Protein AF-D0VY06-F1 (afdb_monomer)

Organism: NCBI:txid3146766

InterPro domains:
  IPR004680 Citrate transporter-like domain [PF03600] (1-260)
  IPR051475 Diverse Ion Transporter [PTHR43568] (1-260)

Foldseek 3Di:
DVLQQWLRSDDVSVVQQQDVVNVVVLPHRVNSNVVSVVVVVVCCVPVVVVVCVVCVPPDPDDPDPPVLVVLVVVLVVLVVVLVPQDDPDPVSVVVSVVSVVVSVVSVVVSVVVVVVVVVVVVVCVVPVVVVVVVVCVVPPPPDPPLVVQLVVLVVVLVVVSVVVSVPVVDPDRNVRSVVVSVVSSVVVDDPVCVVVVVVPDPVVVVVVVVVVVVVVVVCVVVCVVVVLVVVLVVVLVVDDPVCSVVSSVVSVVVSVVVVD

Sequence (260 aa):
IGGASTAIGDPPNVIIVSKQELKKMGVDFAAFTGHMFVGICLVLLVSVPFLRLLYWNKKLYNKEPSEIVELKHEIHVWRLTAQRINPASREETAVKCLLMQKVFTLELLLRKKLKTFHRQISQEDKNWETNIQELQKKHRITDRMLLIKCLTVLGFVILMFFLNSFVPGIHLDLGWIAMLGAIWLLVLANIHDFEMILSRVEWATLLFFAALFILMEALAHLHLIEYIGEQTALLIKVVPEDQRLTVAIILVLWVSALAS

Solvent-accessible surface area (backbone atoms only — not comparable to full-atom values): 14592 Å² total; per-residue (Å²): 110,75,34,69,50,37,43,79,48,38,72,70,43,37,55,56,49,65,36,65,70,42,37,77,73,61,38,30,52,50,50,49,25,57,62,38,43,57,57,49,52,54,47,49,66,49,50,52,55,49,50,47,63,76,40,65,86,54,81,86,65,78,74,78,54,68,71,59,54,52,50,53,51,51,42,49,52,45,46,52,56,34,65,70,58,76,64,86,48,76,66,48,46,50,51,38,50,52,37,50,52,50,33,53,54,48,52,55,48,48,52,52,53,52,52,52,48,53,50,50,51,60,48,49,77,72,38,52,69,58,51,51,51,49,49,48,68,76,65,50,81,88,52,69,68,59,48,49,53,52,49,52,47,50,51,50,44,55,51,48,52,47,45,50,54,73,37,95,83,53,89,68,53,70,68,57,51,51,50,53,41,50,51,51,48,56,71,74,42,60,78,86,50,46,65,64,55,60,69,67,53,59,62,68,61,55,52,49,50,54,50,50,49,54,49,53,52,48,41,53,74,69,42,51,61,55,51,55,49,50,54,52,49,52,63,39,64,74,45,60,79,92,53,26,66,64,51,40,56,52,49,53,53,52,53,49,65,73,75,104

pLDDT: mean 83.98, std 8.4, range [58.34, 94.62]

Mean predicted aligned error: 12.37 Å

Radius of gyration: 30.21 Å; Cα contacts (8 Å, |Δi|>4): 121; chains: 1; bounding box: 96×44×64 Å

Structure (mmCIF, N/CA/C/O backbone):
data_AF-D0VY06-F1
#
_entry.id   AF-D0VY06-F1
#
loop_
_atom_site.group_PDB
_atom_site.id
_atom_site.type_symbol
_atom_site.label_atom_id
_atom_site.label_alt_id
_atom_site.label_comp_id
_atom_site.label_asym_id
_atom_site.label_entity_id
_atom_site.label_seq_id
_atom_site.pdbx_PDB_ins_code
_atom_site.Cartn_x
_atom_site.Cartn_y
_atom_site.Cartn_z
_atom_site.occupancy
_atom_site.B_iso_or_equiv
_atom_site.auth_seq_id
_atom_site.auth_comp_id
_atom_site.auth_asym_id
_atom_site.auth_atom_id
_atom_site.pdbx_PDB_model_num
ATOM 1 N N . ILE A 1 1 ? -1.077 6.644 1.697 1.00 69.38 1 ILE A N 1
ATOM 2 C CA . ILE A 1 1 ? -2.102 7.566 1.144 1.00 69.38 1 ILE A CA 1
ATOM 3 C C . ILE A 1 1 ? -3.109 6.801 0.287 1.00 69.38 1 ILE A C 1
ATOM 5 O O . ILE A 1 1 ? -4.262 6.745 0.679 1.00 69.38 1 ILE A O 1
ATOM 9 N N . GLY A 1 2 ? -2.684 6.145 -0.804 1.00 70.88 2 GLY A N 1
ATOM 10 C CA . GLY A 1 2 ? -3.596 5.362 -1.657 1.00 70.88 2 GLY A CA 1
ATOM 11 C C . GLY A 1 2 ? -4.327 4.218 -0.936 1.00 70.88 2 GLY A C 1
ATOM 12 O O . GLY A 1 2 ? -5.533 4.095 -1.089 1.00 70.88 2 GLY A O 1
ATOM 13 N N . GLY A 1 3 ? -3.631 3.447 -0.085 1.00 75.88 3 GLY A N 1
ATOM 14 C CA . GLY A 1 3 ? -4.257 2.377 0.715 1.00 75.88 3 GLY A CA 1
ATOM 15 C C . GLY A 1 3 ? -5.372 2.884 1.639 1.00 75.88 3 GLY A C 1
ATOM 16 O O . GLY A 1 3 ? -6.487 2.389 1.594 1.00 75.88 3 GLY A O 1
ATOM 17 N N . ALA A 1 4 ? -5.135 4.006 2.321 1.00 78.00 4 ALA A N 1
ATOM 18 C CA . ALA A 1 4 ? -6.125 4.635 3.196 1.00 78.00 4 ALA A CA 1
ATOM 19 C C . ALA A 1 4 ? -7.325 5.270 2.457 1.00 78.00 4 ALA A C 1
ATOM 21 O O . ALA A 1 4 ? -8.208 5.827 3.102 1.00 78.00 4 ALA A O 1
ATOM 22 N N . SER A 1 5 ? -7.341 5.246 1.115 1.00 81.38 5 SER A N 1
ATOM 23 C CA . SER A 1 5 ? -8.352 5.936 0.297 1.00 81.38 5 SER A CA 1
ATOM 24 C C . SER A 1 5 ? -9.670 5.214 0.149 1.00 81.38 5 SER A C 1
ATOM 26 O O . SER A 1 5 ? -10.674 5.845 -0.163 1.00 81.38 5 SER A O 1
ATOM 28 N N . THR A 1 6 ? -9.682 3.911 0.376 1.00 85.00 6 THR A N 1
ATOM 29 C CA . THR A 1 6 ? -10.902 3.110 0.344 1.00 85.00 6 THR A CA 1
ATOM 30 C C . THR A 1 6 ? -10.851 2.127 1.494 1.00 85.00 6 THR A C 1
ATOM 32 O O . THR A 1 6 ? -9.769 1.793 1.974 1.00 85.00 6 THR A O 1
ATOM 35 N N . ALA A 1 7 ? -12.005 1.598 1.891 1.00 81.50 7 ALA A N 1
ATOM 36 C CA . ALA A 1 7 ? -12.065 0.615 2.967 1.00 81.50 7 ALA A CA 1
ATOM 37 C C . ALA A 1 7 ? -11.284 -0.687 2.683 1.00 81.50 7 ALA A C 1
ATOM 39 O O . ALA A 1 7 ? -11.125 -1.496 3.583 1.00 81.50 7 ALA A O 1
ATOM 40 N N . ILE A 1 8 ? -10.836 -0.913 1.441 1.00 81.31 8 ILE A N 1
ATOM 41 C CA . ILE A 1 8 ? -10.193 -2.158 0.981 1.00 81.31 8 ILE A CA 1
ATOM 42 C C . ILE A 1 8 ? -8.696 -1.958 0.696 1.00 81.31 8 ILE A C 1
ATOM 44 O O . ILE A 1 8 ? -7.977 -2.913 0.416 1.00 81.31 8 ILE A O 1
ATOM 48 N N . GLY A 1 9 ? -8.193 -0.724 0.765 1.00 76.44 9 GLY A N 1
ATOM 49 C CA . GLY A 1 9 ? -6.804 -0.446 0.405 1.00 76.44 9 GLY A CA 1
ATOM 50 C C . GLY A 1 9 ? -5.785 -0.793 1.493 1.00 76.44 9 GLY A C 1
ATOM 51 O O . GLY A 1 9 ? -4.593 -0.864 1.187 1.00 76.44 9 GLY A O 1
ATOM 52 N N . ASP A 1 10 ? -6.224 -1.045 2.727 1.00 79.38 10 ASP A N 1
ATOM 53 C CA . ASP A 1 10 ? -5.386 -1.600 3.782 1.00 79.38 10 ASP A CA 1
ATOM 54 C C . ASP A 1 10 ? -6.182 -2.477 4.765 1.00 79.38 10 ASP A C 1
ATOM 56 O O . ASP A 1 10 ? -7.394 -2.308 4.921 1.00 79.38 10 ASP A O 1
ATOM 60 N N . PRO A 1 11 ? -5.505 -3.429 5.427 1.00 76.69 11 PRO A N 1
ATOM 61 C CA . PRO A 1 11 ? -6.145 -4.420 6.282 1.00 76.69 11 PRO A CA 1
ATOM 62 C C . PRO A 1 11 ? -6.924 -3.813 7.455 1.00 76.69 11 PRO A C 1
ATOM 64 O O . PRO A 1 11 ? -8.084 -4.190 7.592 1.00 76.69 11 PRO A O 1
ATOM 67 N N . PRO A 1 12 ? -6.392 -2.849 8.243 1.00 78.00 12 PRO A N 1
ATOM 68 C CA . PRO A 1 12 ? -7.151 -2.192 9.314 1.00 78.00 12 PRO A CA 1
ATOM 69 C C . PRO A 1 12 ? -8.473 -1.568 8.853 1.00 78.00 12 PRO A C 1
ATOM 71 O O . PRO A 1 12 ? -9.490 -1.710 9.532 1.00 78.00 12 PRO A O 1
ATOM 74 N N . ASN A 1 13 ? -8.498 -0.933 7.681 1.00 84.88 13 ASN A N 1
ATOM 75 C CA . ASN A 1 13 ? -9.715 -0.325 7.145 1.00 84.88 13 ASN A CA 1
ATOM 76 C C . ASN A 1 13 ? -10.814 -1.353 6.833 1.00 84.88 13 ASN A C 1
ATOM 78 O O . ASN A 1 13 ? -11.992 -1.103 7.106 1.00 84.88 13 ASN A O 1
ATOM 82 N N . VAL A 1 14 ? -10.433 -2.541 6.352 1.00 79.81 14 VAL A N 1
ATOM 83 C CA . VAL A 1 14 ? -11.377 -3.649 6.130 1.00 79.81 14 VAL A CA 1
ATOM 84 C C . VAL A 1 14 ? -11.983 -4.115 7.456 1.00 79.81 14 VAL A C 1
ATOM 86 O O . VAL A 1 14 ? -13.173 -4.430 7.513 1.00 79.81 14 VAL A O 1
ATOM 89 N N . ILE A 1 15 ? -11.205 -4.112 8.546 1.00 77.62 15 ILE A N 1
ATOM 90 C CA . ILE A 1 15 ? -11.689 -4.480 9.891 1.00 77.62 15 ILE A CA 1
ATOM 91 C C . ILE A 1 15 ? -12.806 -3.541 10.337 1.00 77.62 15 ILE A C 1
ATOM 93 O O . ILE A 1 15 ? -13.833 -3.987 10.841 1.00 77.62 15 ILE A O 1
ATOM 97 N N . ILE A 1 16 ? -12.618 -2.237 10.144 1.00 79.94 16 ILE A N 1
ATOM 98 C CA . ILE A 1 16 ? -13.580 -1.225 10.589 1.00 79.94 16 ILE A CA 1
ATOM 99 C C . ILE A 1 16 ? -14.912 -1.396 9.848 1.00 79.94 16 ILE A C 1
ATOM 101 O O . ILE A 1 16 ? -15.966 -1.410 10.478 1.00 79.94 16 ILE A O 1
ATOM 105 N N . VAL A 1 17 ? -14.870 -1.585 8.527 1.00 78.44 17 VAL A N 1
ATOM 106 C CA .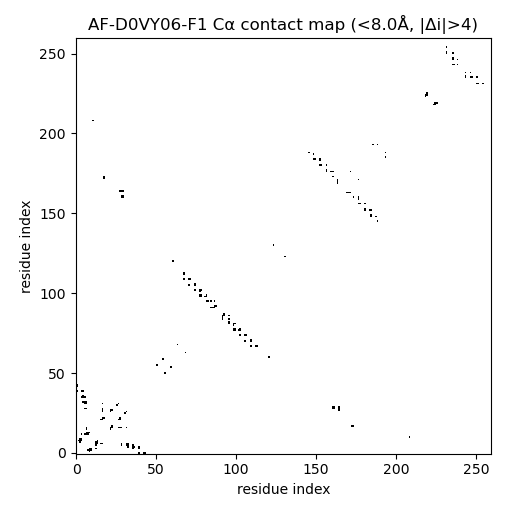 VAL A 1 17 ? -16.082 -1.662 7.691 1.00 78.44 17 VAL A CA 1
ATOM 107 C C . VAL A 1 17 ? -16.771 -3.035 7.745 1.00 78.44 17 VAL A C 1
ATOM 109 O O . VAL A 1 17 ? -17.965 -3.132 7.469 1.00 78.44 17 VAL A O 1
ATOM 112 N N . SER A 1 18 ? -16.065 -4.101 8.136 1.00 74.62 18 SER A N 1
ATOM 113 C CA . SER A 1 18 ? -16.655 -5.444 8.292 1.00 74.62 18 SER A CA 1
ATOM 114 C C . SER A 1 18 ? -17.396 -5.650 9.620 1.00 74.62 18 SER A C 1
ATOM 116 O O . SER A 1 18 ? -18.230 -6.551 9.725 1.00 74.62 18 SER A O 1
ATOM 118 N N . LYS A 1 19 ? -17.159 -4.813 10.641 1.00 77.88 19 LYS A N 1
ATOM 119 C CA . LYS A 1 19 ? -17.866 -4.926 11.926 1.00 77.88 19 LYS A CA 1
ATOM 120 C C . LYS A 1 19 ? -19.346 -4.559 11.785 1.00 77.88 19 LYS A C 1
ATOM 122 O O . LYS A 1 19 ? -19.703 -3.404 11.559 1.00 77.88 19 LYS A O 1
ATOM 127 N N . GLN A 1 20 ? -20.222 -5.539 12.020 1.00 73.00 20 GLN A N 1
ATOM 128 C CA . GLN A 1 20 ? -21.678 -5.375 11.906 1.00 73.00 20 GLN A CA 1
ATOM 129 C C . GLN A 1 20 ? -22.246 -4.274 12.811 1.00 73.00 20 GLN A C 1
ATOM 131 O O . GLN A 1 20 ? -23.222 -3.623 12.444 1.00 73.00 20 GLN A O 1
ATOM 136 N N . GLU A 1 21 ? -21.653 -4.052 13.985 1.00 75.69 21 GLU A N 1
ATOM 137 C CA . GLU A 1 21 ? -22.088 -2.992 14.901 1.00 75.69 21 GLU A CA 1
ATOM 138 C C . GLU A 1 21 ? -21.854 -1.599 14.319 1.00 75.69 21 GLU A C 1
ATOM 140 O O . GLU A 1 21 ? -22.757 -0.767 14.330 1.00 75.69 21 GLU A O 1
ATOM 145 N N . LEU A 1 22 ? -20.678 -1.373 13.728 1.00 76.19 22 LEU A N 1
ATOM 146 C CA . LEU A 1 22 ? -20.338 -0.114 13.066 1.00 76.19 22 LEU A CA 1
ATOM 147 C C . LEU A 1 22 ? -21.179 0.092 11.803 1.00 76.19 22 LEU A C 1
ATOM 149 O O . LEU A 1 22 ? -21.636 1.205 11.544 1.00 76.19 22 LEU A O 1
ATOM 153 N N . LYS A 1 23 ? -21.483 -0.997 11.086 1.00 73.31 23 LYS A N 1
ATOM 154 C CA . LYS A 1 23 ? -22.411 -0.984 9.951 1.00 73.31 23 LYS A CA 1
ATOM 155 C C . LYS A 1 23 ? -23.802 -0.481 10.360 1.00 73.31 23 LYS A C 1
ATOM 157 O O . LYS A 1 23 ? -24.362 0.403 9.723 1.00 73.31 23 LYS A O 1
ATOM 162 N N . LYS A 1 24 ? -24.339 -0.974 11.484 1.00 74.50 24 LYS A N 1
ATOM 163 C CA . LYS A 1 24 ? -25.627 -0.513 12.045 1.00 74.50 24 LYS A CA 1
ATOM 164 C C . LYS A 1 24 ? -25.598 0.951 12.498 1.00 74.50 24 LYS A C 1
ATOM 166 O O . LYS A 1 24 ? -26.635 1.603 12.477 1.00 74.50 24 LYS A O 1
ATOM 171 N N . MET A 1 25 ? -24.431 1.466 12.885 1.00 78.62 25 MET A N 1
ATOM 172 C CA . MET A 1 25 ? -24.222 2.880 13.224 1.00 78.62 25 MET A CA 1
ATOM 173 C C . MET A 1 25 ? -24.046 3.782 11.985 1.00 78.62 25 MET A C 1
ATOM 175 O O . MET A 1 25 ? -23.831 4.983 12.138 1.00 78.62 25 MET A O 1
ATOM 179 N N . GLY A 1 26 ? -24.143 3.233 10.767 1.00 75.44 26 GLY A N 1
ATOM 180 C CA . GLY A 1 26 ? -24.030 3.977 9.509 1.00 75.44 26 GLY A CA 1
ATOM 181 C C . GLY A 1 26 ? -22.603 4.108 8.969 1.00 75.44 26 GLY A C 1
ATOM 182 O O . GLY A 1 26 ? -22.373 4.865 8.025 1.00 75.44 26 GLY A O 1
ATOM 183 N N . VAL A 1 27 ? -21.633 3.379 9.532 1.00 79.56 27 VAL A N 1
ATOM 184 C CA . VAL A 1 27 ? -20.258 3.316 9.011 1.00 79.56 27 VAL A CA 1
ATOM 185 C C . VAL A 1 27 ? -20.172 2.224 7.943 1.00 79.56 27 VAL A C 1
ATOM 187 O O . VAL A 1 27 ? -19.582 1.164 8.136 1.00 79.56 27 VAL A O 1
ATOM 190 N N . ASP A 1 28 ? -20.802 2.486 6.802 1.00 83.50 28 ASP A N 1
ATOM 191 C CA . ASP A 1 28 ? -20.718 1.634 5.615 1.00 83.50 28 ASP A CA 1
ATOM 192 C C . ASP A 1 28 ? -19.520 2.001 4.723 1.00 83.50 28 ASP A C 1
ATOM 194 O O . ASP A 1 28 ? -18.880 3.041 4.889 1.00 83.50 28 ASP A O 1
ATOM 198 N N . PHE A 1 29 ? -19.242 1.172 3.710 1.00 84.25 29 PHE A N 1
ATOM 199 C CA . PHE A 1 29 ? -18.157 1.385 2.742 1.00 84.25 29 PHE A CA 1
ATOM 200 C C . PHE A 1 29 ? -18.141 2.803 2.146 1.00 84.25 29 PHE A C 1
ATOM 202 O O . PHE A 1 29 ? -17.082 3.436 2.075 1.00 84.25 29 PHE A O 1
ATOM 209 N N . ALA A 1 30 ? -19.304 3.316 1.724 1.00 86.25 30 ALA A N 1
ATOM 210 C CA . ALA A 1 30 ? -19.400 4.636 1.105 1.00 86.25 30 ALA A CA 1
ATOM 211 C C . ALA A 1 30 ? -19.199 5.764 2.127 1.00 86.25 30 ALA A C 1
ATOM 213 O O . ALA A 1 30 ? -18.474 6.717 1.842 1.00 86.25 30 ALA A O 1
ATOM 214 N N . ALA A 1 31 ? -19.786 5.635 3.322 1.00 86.25 31 ALA A N 1
ATOM 215 C CA . ALA A 1 31 ? -19.634 6.609 4.399 1.00 86.25 31 ALA A CA 1
ATOM 216 C C . ALA A 1 31 ? -18.170 6.701 4.855 1.00 86.25 31 ALA A C 1
ATOM 218 O O . ALA A 1 31 ? -17.601 7.792 4.900 1.00 86.25 31 ALA A O 1
ATOM 219 N N . PHE A 1 32 ? -17.524 5.554 5.088 1.00 87.12 32 PHE A N 1
ATOM 220 C CA . PHE A 1 32 ? -16.107 5.478 5.436 1.00 87.12 32 PHE A CA 1
ATOM 221 C C . PHE A 1 32 ? -15.228 6.138 4.366 1.00 87.12 32 PHE A C 1
ATOM 223 O O . PHE A 1 32 ? -14.409 7.006 4.671 1.00 87.12 32 PHE A O 1
ATOM 230 N N . THR A 1 33 ? -15.444 5.785 3.095 1.00 88.62 33 THR A N 1
ATOM 231 C CA . THR A 1 33 ? -14.690 6.354 1.968 1.00 88.62 33 THR A CA 1
ATOM 232 C C . THR A 1 33 ? -14.892 7.870 1.870 1.00 88.62 33 THR A C 1
ATOM 234 O O . THR A 1 33 ? -13.925 8.606 1.679 1.00 88.62 33 THR A O 1
ATOM 237 N N . GLY A 1 34 ? -16.121 8.359 2.062 1.00 87.69 34 GLY A N 1
ATOM 238 C CA . GLY A 1 34 ? -16.436 9.788 2.055 1.00 87.69 34 GLY A CA 1
ATOM 239 C C . GLY A 1 34 ? -15.742 10.566 3.176 1.00 87.69 34 GLY A C 1
ATOM 240 O O . GLY A 1 34 ? -15.163 11.623 2.922 1.00 87.69 34 GLY A O 1
ATOM 241 N N . HIS A 1 35 ? -15.733 10.028 4.399 1.00 87.75 35 HIS A N 1
ATOM 242 C CA . HIS A 1 35 ? -15.041 10.652 5.530 1.00 87.75 35 HIS A CA 1
ATOM 243 C C . HIS A 1 35 ? -13.519 10.683 5.338 1.00 87.75 35 HIS A C 1
ATOM 245 O O . HIS A 1 35 ? -12.888 11.717 5.567 1.00 87.75 35 HIS A O 1
ATOM 251 N N . MET A 1 36 ? -12.929 9.586 4.855 1.00 88.00 36 MET A N 1
ATOM 252 C CA . MET A 1 36 ? -11.485 9.505 4.616 1.00 88.00 36 MET A CA 1
ATOM 253 C C . MET A 1 36 ? -11.029 10.402 3.458 1.00 88.00 36 MET A C 1
ATOM 255 O O . MET A 1 36 ? -9.931 10.963 3.512 1.00 88.00 36 MET A O 1
ATOM 259 N N . PHE A 1 37 ? -11.873 10.599 2.437 1.00 89.31 37 PHE A N 1
ATOM 260 C CA . PHE A 1 37 ? -11.553 11.388 1.243 1.00 89.31 37 PHE A CA 1
ATOM 261 C C . PHE A 1 37 ? -11.095 12.816 1.569 1.00 89.31 37 PHE A C 1
ATOM 263 O O . PHE A 1 37 ? -10.110 13.294 1.005 1.00 89.31 37 PHE A O 1
ATOM 270 N N . VAL A 1 38 ? -11.757 13.484 2.519 1.00 87.56 38 VAL A N 1
ATOM 271 C CA . VAL A 1 38 ? -11.391 14.849 2.936 1.00 87.56 38 VAL A CA 1
ATOM 272 C C . VAL A 1 38 ? -9.985 14.876 3.540 1.00 87.56 38 VAL A C 1
ATOM 274 O O . VAL A 1 38 ? -9.159 15.705 3.151 1.00 87.56 38 VAL A O 1
ATOM 277 N N . GLY A 1 39 ? -9.683 13.934 4.438 1.00 88.38 39 GLY A N 1
ATOM 278 C CA . GLY A 1 39 ? -8.361 13.809 5.053 1.00 88.38 39 GLY A CA 1
ATOM 279 C C . GLY A 1 39 ? -7.266 13.533 4.023 1.00 88.38 39 GLY A C 1
ATOM 280 O O . GLY A 1 39 ? -6.196 14.132 4.077 1.00 88.38 39 GLY A O 1
ATOM 281 N N . ILE A 1 40 ? -7.542 12.691 3.029 1.00 89.81 40 ILE A N 1
ATOM 282 C CA . ILE A 1 40 ? -6.583 12.361 1.966 1.00 89.81 40 ILE A CA 1
ATOM 283 C C . ILE A 1 40 ? -6.308 13.550 1.061 1.00 89.81 40 ILE A C 1
ATOM 285 O O . ILE A 1 40 ? -5.149 13.789 0.730 1.00 89.81 40 ILE A O 1
ATOM 289 N N . CYS A 1 41 ? -7.338 14.306 0.683 1.00 90.00 41 CYS A N 1
ATOM 290 C CA . CYS A 1 41 ? -7.169 15.527 -0.096 1.00 90.00 41 CYS A CA 1
ATOM 291 C C . CYS A 1 41 ? -6.265 16.526 0.638 1.00 90.00 41 CYS A C 1
ATOM 293 O O . CYS A 1 41 ? -5.340 17.064 0.031 1.00 90.00 41 CYS A O 1
ATOM 295 N N . LEU A 1 42 ? -6.466 16.709 1.948 1.00 90.75 42 LEU A N 1
ATOM 296 C CA . LEU A 1 42 ? -5.598 17.548 2.779 1.00 90.75 42 LEU A CA 1
ATOM 297 C C . LEU A 1 42 ? -4.164 17.008 2.838 1.00 90.75 42 LEU A C 1
ATOM 299 O O . LEU A 1 42 ? -3.215 17.759 2.613 1.00 90.75 42 LEU A O 1
ATOM 303 N N . VAL A 1 43 ? -3.993 15.706 3.086 1.00 91.12 43 VAL A N 1
ATOM 304 C CA . VAL A 1 43 ? -2.667 15.079 3.148 1.00 91.12 43 VAL A CA 1
ATOM 305 C C . VAL A 1 43 ? -1.947 15.204 1.811 1.00 91.12 43 VAL A C 1
ATOM 307 O O . VAL A 1 43 ? -0.789 15.594 1.811 1.00 91.12 43 VAL A O 1
ATOM 310 N N . LEU A 1 44 ? -2.607 14.947 0.678 1.00 91.12 44 LEU A N 1
ATOM 311 C CA . LEU A 1 44 ? -2.015 15.097 -0.655 1.00 91.12 44 LEU A CA 1
ATOM 312 C C . LEU A 1 44 ? -1.623 16.546 -0.943 1.00 91.12 44 LEU A C 1
ATOM 314 O O . LEU A 1 44 ? -0.521 16.789 -1.442 1.00 91.12 44 LEU A O 1
ATOM 318 N N . LEU A 1 45 ? -2.493 17.499 -0.596 1.00 92.06 45 LEU A N 1
ATOM 319 C CA . LEU A 1 45 ? -2.247 18.927 -0.781 1.00 92.06 45 LEU A CA 1
ATOM 320 C C . LEU A 1 45 ? -1.035 19.403 0.019 1.00 92.06 45 LEU A C 1
ATOM 322 O O . LEU A 1 45 ? -0.323 20.276 -0.454 1.00 92.06 45 LEU A O 1
ATOM 326 N N . VAL A 1 46 ? -0.749 18.817 1.183 1.00 92.50 46 VAL A N 1
ATOM 327 C CA . VAL A 1 46 ? 0.438 19.157 1.985 1.00 92.50 46 VAL A CA 1
ATOM 328 C C . VAL A 1 46 ? 1.662 18.336 1.568 1.00 92.50 46 VAL A C 1
ATOM 330 O O . VAL A 1 46 ? 2.744 18.886 1.355 1.00 92.50 46 VAL A O 1
ATOM 333 N N . SER A 1 47 ? 1.513 17.020 1.417 1.00 91.31 47 SER A N 1
ATOM 334 C CA . SER A 1 47 ? 2.626 16.098 1.191 1.00 91.31 47 SER A CA 1
ATOM 335 C C . SER A 1 47 ? 3.259 16.281 -0.180 1.00 91.31 47 SER A C 1
ATOM 337 O O . SER A 1 47 ? 4.477 16.184 -0.297 1.00 91.31 47 SER A O 1
ATOM 339 N N . VAL A 1 48 ? 2.466 16.548 -1.225 1.00 91.19 48 VAL A N 1
ATOM 340 C CA . VAL A 1 48 ? 2.999 16.689 -2.588 1.00 91.19 48 VAL A CA 1
ATOM 341 C C . VAL A 1 48 ? 3.854 17.956 -2.722 1.00 91.19 48 VAL A C 1
ATOM 343 O O . VAL A 1 48 ? 4.996 17.828 -3.165 1.00 91.19 48 VAL A O 1
ATOM 346 N N . PRO A 1 49 ? 3.409 19.158 -2.301 1.00 92.44 49 PRO A N 1
ATOM 347 C CA . PRO A 1 49 ? 4.262 20.344 -2.266 1.00 92.44 49 PRO A CA 1
ATOM 348 C C . PRO A 1 49 ? 5.448 20.199 -1.321 1.00 92.44 49 PRO A C 1
ATOM 350 O O . PRO A 1 49 ? 6.539 20.628 -1.677 1.00 92.44 49 PRO A O 1
ATOM 353 N N . PHE A 1 50 ? 5.275 19.562 -0.158 1.00 92.44 50 PHE A N 1
ATOM 354 C CA . PHE A 1 50 ? 6.373 19.324 0.778 1.00 92.44 50 PHE A CA 1
ATOM 355 C C . PHE A 1 50 ? 7.467 18.439 0.167 1.00 92.44 50 PHE A C 1
ATOM 357 O O . PHE A 1 50 ? 8.639 18.809 0.183 1.00 92.44 50 PHE A O 1
ATOM 364 N N . LEU A 1 51 ? 7.092 17.309 -0.442 1.00 89.19 51 LEU A N 1
ATOM 365 C CA . LEU A 1 51 ? 8.025 16.452 -1.177 1.00 89.19 51 LEU A CA 1
ATOM 366 C C . LEU A 1 51 ? 8.650 17.211 -2.346 1.00 89.19 51 LEU A C 1
ATOM 368 O O . LEU A 1 51 ? 9.861 17.157 -2.549 1.00 89.19 51 LEU A O 1
ATOM 372 N N . ARG A 1 52 ? 7.845 17.971 -3.089 1.00 87.06 52 ARG A N 1
ATOM 373 C CA . ARG A 1 52 ? 8.334 18.773 -4.206 1.00 87.06 52 ARG A CA 1
ATOM 374 C C . ARG A 1 52 ? 9.328 19.841 -3.756 1.00 87.06 52 ARG A C 1
ATOM 376 O O . ARG A 1 52 ? 10.290 20.058 -4.475 1.00 87.06 52 ARG A O 1
ATOM 383 N N . LEU A 1 53 ? 9.149 20.460 -2.590 1.00 89.94 53 LEU A N 1
ATOM 384 C CA . LEU A 1 53 ? 10.082 21.424 -2.002 1.00 89.94 53 LEU A CA 1
ATOM 385 C C . LEU A 1 53 ? 11.361 20.735 -1.506 1.00 89.94 53 LEU A C 1
ATOM 387 O O . LEU A 1 53 ? 12.462 21.176 -1.829 1.00 89.94 53 LEU A O 1
ATOM 391 N N . LEU A 1 54 ? 11.226 19.626 -0.772 1.00 88.12 54 LEU A N 1
ATOM 392 C CA . LEU A 1 54 ? 12.349 18.869 -0.211 1.00 88.12 54 LEU A CA 1
ATOM 393 C C . LEU A 1 54 ? 13.274 18.300 -1.298 1.00 88.12 54 LEU A C 1
ATOM 395 O O . LEU A 1 54 ? 14.495 18.250 -1.123 1.00 88.12 54 LEU A O 1
ATOM 399 N N . TYR A 1 55 ? 12.693 17.884 -2.424 1.00 83.75 55 TYR A N 1
ATOM 400 C CA . TYR A 1 55 ? 13.414 17.295 -3.549 1.00 83.75 55 TYR A CA 1
ATOM 401 C C . TYR A 1 55 ? 13.559 18.234 -4.753 1.00 83.75 55 TYR A C 1
ATOM 403 O O . TYR A 1 55 ? 14.118 17.812 -5.761 1.00 83.75 55 TYR A O 1
ATOM 411 N N . TRP A 1 56 ? 13.158 19.511 -4.648 1.00 77.75 56 TRP A N 1
ATOM 412 C CA . TRP A 1 56 ? 13.149 20.463 -5.775 1.00 77.75 56 TRP A CA 1
ATOM 413 C C . TRP A 1 56 ? 14.498 20.543 -6.502 1.00 77.75 56 TRP A C 1
ATOM 415 O O . TRP A 1 56 ? 14.550 20.602 -7.726 1.00 77.75 56 TRP A O 1
ATOM 425 N N . ASN A 1 57 ? 15.595 20.498 -5.739 1.00 69.38 57 ASN A N 1
ATOM 426 C CA . ASN A 1 57 ? 16.966 20.560 -6.255 1.00 69.38 57 ASN A CA 1
ATOM 427 C C . ASN A 1 57 ? 17.757 19.261 -6.058 1.00 69.38 57 ASN A C 1
ATOM 429 O O . ASN A 1 57 ? 18.959 19.224 -6.327 1.00 69.38 57 ASN A O 1
ATOM 433 N N . LYS A 1 58 ? 17.120 18.187 -5.577 1.00 68.88 58 LYS A N 1
ATOM 434 C CA . LYS A 1 58 ? 17.788 16.894 -5.437 1.00 68.88 58 LYS A CA 1
ATOM 435 C C . LYS A 1 58 ? 17.479 16.055 -6.656 1.00 68.88 58 LYS A C 1
ATOM 437 O O . LYS A 1 58 ? 16.377 15.544 -6.819 1.00 68.88 58 LYS A O 1
ATOM 442 N N . LYS A 1 59 ? 18.496 15.864 -7.485 1.00 63.06 59 LYS A N 1
ATOM 443 C CA . LYS A 1 59 ? 18.458 14.838 -8.516 1.00 63.06 59 LYS A CA 1
ATOM 444 C C . LYS A 1 59 ? 18.394 13.478 -7.815 1.00 63.06 59 LYS A C 1
ATOM 446 O O . LYS A 1 59 ? 19.363 13.059 -7.181 1.00 63.06 59 LYS A O 1
ATOM 451 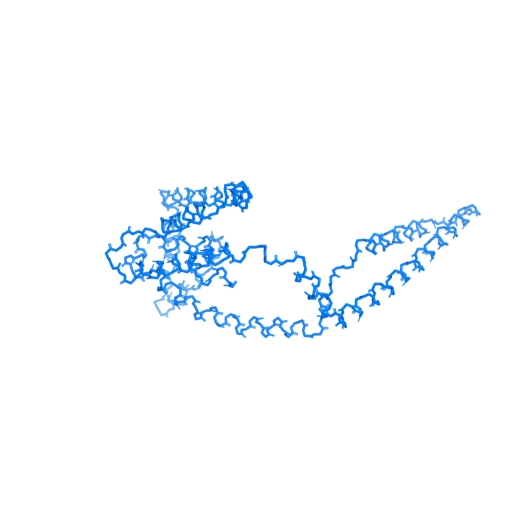N N . LEU A 1 60 ? 17.219 12.848 -7.850 1.00 60.28 60 LEU A N 1
ATOM 452 C CA . LEU A 1 60 ? 16.967 11.501 -7.333 1.00 60.28 60 LEU A CA 1
ATOM 453 C C . LEU A 1 60 ? 17.632 10.488 -8.269 1.00 60.28 60 LEU A C 1
ATOM 455 O O . LEU A 1 60 ? 16.972 9.787 -9.028 1.00 60.28 60 LEU A O 1
ATOM 459 N N . TYR A 1 61 ? 18.960 10.470 -8.264 1.00 62.03 61 TYR A N 1
ATOM 460 C CA . TYR A 1 61 ? 19.712 9.498 -9.034 1.00 62.03 61 TYR A CA 1
ATOM 461 C C . TYR A 1 61 ? 19.681 8.143 -8.348 1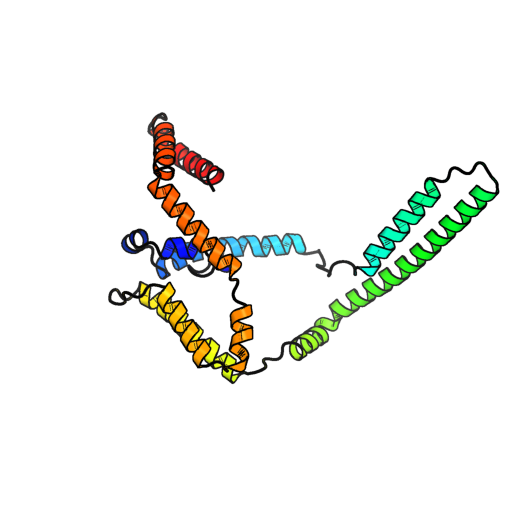.00 62.03 61 TYR A C 1
ATOM 463 O O . TYR A 1 61 ? 19.698 8.039 -7.117 1.00 62.03 61 TYR A O 1
ATOM 471 N N . ASN A 1 62 ? 19.647 7.102 -9.175 1.00 58.34 62 ASN A N 1
ATOM 472 C CA . ASN A 1 62 ? 19.801 5.735 -8.719 1.00 58.34 62 ASN A CA 1
ATOM 473 C C . ASN A 1 62 ? 21.116 5.627 -7.921 1.00 58.34 62 ASN A C 1
ATOM 475 O O . ASN A 1 62 ? 22.103 6.282 -8.272 1.00 58.34 62 ASN A O 1
ATOM 479 N N . LYS A 1 63 ? 21.114 4.860 -6.820 1.00 58.88 63 LYS A N 1
ATOM 480 C CA . LYS A 1 63 ? 22.295 4.674 -5.953 1.00 58.88 63 LYS A CA 1
ATOM 481 C C . LYS A 1 63 ? 23.535 4.393 -6.807 1.00 58.88 63 LYS A C 1
ATOM 483 O O . LYS A 1 63 ? 23.428 3.695 -7.814 1.00 58.88 63 LYS A O 1
ATOM 488 N N . GLU A 1 64 ? 24.691 4.930 -6.396 1.00 68.94 64 GLU A N 1
ATOM 489 C CA . GLU A 1 64 ? 25.970 4.620 -7.048 1.00 68.94 64 GLU A CA 1
ATOM 490 C C . GLU A 1 64 ? 26.052 3.102 -7.301 1.00 68.94 64 GLU A C 1
ATOM 492 O O . GLU A 1 64 ? 25.757 2.335 -6.378 1.00 68.94 64 GLU A O 1
ATOM 497 N N . PRO A 1 65 ? 26.392 2.655 -8.524 1.00 76.62 65 PRO A N 1
ATOM 498 C CA . PRO A 1 65 ? 26.446 1.235 -8.844 1.00 76.62 65 PRO A CA 1
ATOM 499 C C . PRO A 1 65 ? 27.355 0.513 -7.850 1.00 76.62 65 PRO A C 1
ATOM 501 O O . PRO A 1 65 ? 28.358 1.082 -7.406 1.00 76.62 65 PRO A O 1
ATOM 504 N N . SER A 1 66 ? 27.010 -0.733 -7.510 1.00 76.88 66 SER A N 1
ATOM 505 C CA . SER A 1 66 ? 27.722 -1.539 -6.503 1.00 76.88 66 SER A CA 1
ATOM 506 C C . SER A 1 66 ? 29.236 -1.534 -6.722 1.00 76.88 66 SER A C 1
ATOM 508 O O . SER A 1 66 ? 29.990 -1.342 -5.775 1.00 76.88 66 SER A O 1
ATOM 510 N N . GLU A 1 67 ? 29.680 -1.577 -7.980 1.00 83.56 67 GLU A N 1
ATOM 511 C CA . GLU A 1 67 ? 31.092 -1.506 -8.366 1.00 83.56 67 GLU A CA 1
ATOM 512 C C . GLU A 1 67 ? 31.829 -0.241 -7.879 1.00 83.56 67 GLU A C 1
ATOM 514 O O . GLU A 1 67 ? 33.022 -0.291 -7.585 1.00 83.56 67 GLU A O 1
ATOM 519 N N . ILE A 1 68 ? 31.164 0.920 -7.832 1.00 85.62 68 ILE A N 1
ATOM 520 C CA . ILE A 1 68 ? 31.765 2.179 -7.355 1.00 85.62 68 ILE A CA 1
ATOM 521 C C . ILE A 1 68 ? 31.867 2.166 -5.828 1.00 85.62 68 ILE A C 1
ATOM 523 O O . ILE A 1 68 ? 32.861 2.645 -5.276 1.00 85.62 68 ILE A O 1
ATOM 527 N N . VAL A 1 69 ? 30.865 1.600 -5.154 1.00 85.19 69 VAL A N 1
ATOM 528 C CA . VAL A 1 69 ? 30.840 1.454 -3.693 1.00 85.19 69 VAL A CA 1
ATOM 529 C C . VAL A 1 69 ? 31.923 0.475 -3.234 1.00 85.19 69 VAL A C 1
ATOM 531 O O . VAL A 1 69 ? 32.696 0.801 -2.333 1.00 85.19 69 VAL A O 1
ATOM 534 N N . GLU A 1 70 ? 32.041 -0.673 -3.900 1.00 88.56 70 GLU A N 1
ATOM 535 C CA . GLU A 1 70 ? 33.083 -1.676 -3.655 1.00 88.56 70 GLU A CA 1
ATOM 536 C C . GLU A 1 70 ? 34.483 -1.099 -3.878 1.00 88.56 70 GLU A C 1
ATOM 538 O O . GLU A 1 70 ? 35.355 -1.248 -3.026 1.00 88.56 70 GLU A O 1
ATOM 543 N N . LEU A 1 71 ? 34.691 -0.347 -4.963 1.00 90.88 71 LEU A N 1
ATOM 544 C CA . LEU A 1 71 ? 35.985 0.267 -5.258 1.00 90.88 71 LEU A CA 1
ATOM 545 C C . LEU A 1 71 ? 36.381 1.336 -4.225 1.00 90.88 71 LEU A C 1
ATOM 547 O O . LEU A 1 71 ? 37.547 1.426 -3.839 1.00 90.88 71 LEU A O 1
ATOM 551 N N . LYS A 1 72 ? 35.423 2.142 -3.743 1.00 90.69 72 LYS A N 1
ATOM 552 C CA . LYS A 1 72 ? 35.655 3.088 -2.636 1.00 90.69 72 LYS A CA 1
ATOM 553 C C . LYS A 1 72 ? 36.031 2.357 -1.347 1.00 90.69 72 LYS A C 1
ATOM 555 O O . LYS A 1 72 ? 36.936 2.806 -0.643 1.00 90.69 72 LYS A O 1
ATOM 560 N N . HIS A 1 73 ? 35.352 1.248 -1.052 1.00 92.19 73 HIS A N 1
ATOM 561 C CA . HIS A 1 73 ? 35.655 0.414 0.106 1.00 92.19 73 HIS A CA 1
ATOM 562 C C . HIS A 1 73 ? 37.057 -0.202 0.002 1.00 92.19 73 HIS A C 1
ATOM 564 O O . HIS A 1 73 ? 37.847 -0.085 0.936 1.00 92.19 73 HIS A O 1
ATOM 570 N N . GLU A 1 74 ? 37.413 -0.759 -1.157 1.00 93.62 74 GLU A N 1
ATOM 571 C CA . GLU A 1 74 ? 38.738 -1.321 -1.425 1.00 93.62 74 GLU A CA 1
ATOM 572 C C . GLU A 1 74 ? 39.843 -0.266 -1.220 1.00 93.62 74 GLU A C 1
ATOM 574 O O . GLU A 1 74 ? 40.785 -0.493 -0.459 1.00 93.62 74 GLU A O 1
ATOM 579 N N . ILE A 1 75 ? 39.703 0.928 -1.812 1.00 92.88 75 ILE A N 1
ATOM 580 C CA . ILE A 1 75 ? 40.644 2.051 -1.622 1.00 92.88 75 ILE A CA 1
ATOM 581 C C . ILE A 1 75 ? 40.810 2.395 -0.140 1.00 92.88 75 ILE A C 1
ATOM 583 O O . ILE A 1 75 ? 41.927 2.653 0.315 1.00 92.88 75 ILE A O 1
ATOM 587 N N . HIS A 1 76 ? 39.708 2.410 0.614 1.00 93.88 76 HIS A N 1
ATOM 588 C CA . HIS A 1 76 ? 39.729 2.716 2.038 1.00 93.88 76 HIS A CA 1
ATOM 589 C C . HIS A 1 76 ? 40.530 1.673 2.828 1.00 93.88 76 HIS A C 1
ATOM 591 O O . HIS A 1 76 ? 41.403 2.048 3.611 1.00 93.88 76 HIS A O 1
ATOM 597 N N . VAL A 1 77 ? 40.303 0.381 2.570 1.00 94.38 77 VAL A N 1
ATOM 598 C CA . VAL A 1 77 ? 41.036 -0.719 3.217 1.00 94.38 77 VAL A CA 1
ATOM 599 C C . VAL A 1 77 ? 42.531 -0.647 2.902 1.00 94.38 77 VAL A C 1
ATOM 601 O O . VAL A 1 77 ? 43.345 -0.642 3.824 1.00 94.38 77 VAL A O 1
ATOM 604 N N . TRP A 1 78 ? 42.920 -0.503 1.630 1.00 91.50 78 TRP A N 1
ATOM 605 C CA . TRP A 1 78 ? 44.337 -0.391 1.248 1.00 91.50 78 TRP A CA 1
ATOM 606 C C . TRP A 1 78 ? 45.022 0.837 1.858 1.00 91.50 78 TRP A C 1
ATOM 608 O O . TRP A 1 78 ? 46.178 0.756 2.278 1.00 91.50 78 TRP A O 1
ATOM 618 N N . ARG A 1 79 ? 44.309 1.965 1.956 1.00 92.44 79 ARG A N 1
ATOM 619 C CA . ARG A 1 79 ? 44.814 3.186 2.596 1.00 92.44 79 ARG A CA 1
ATOM 620 C C . ARG A 1 79 ? 45.027 2.994 4.096 1.00 92.44 79 ARG A C 1
ATOM 622 O O . ARG A 1 79 ? 46.074 3.396 4.600 1.00 92.44 79 ARG A O 1
ATOM 629 N N . LEU A 1 80 ? 44.088 2.356 4.797 1.00 91.12 80 LEU A N 1
ATOM 630 C CA . LEU A 1 80 ? 44.244 2.025 6.216 1.00 91.12 80 LEU A CA 1
ATOM 631 C C . LEU A 1 80 ? 45.434 1.086 6.443 1.00 91.12 80 LEU A C 1
ATOM 633 O O . LEU A 1 80 ? 46.237 1.324 7.344 1.00 91.12 80 LEU A O 1
ATOM 637 N N . THR A 1 81 ? 45.590 0.061 5.602 1.00 89.38 81 THR A N 1
ATOM 638 C CA . THR A 1 81 ? 46.722 -0.875 5.672 1.00 89.38 81 THR A CA 1
ATOM 639 C C . THR A 1 81 ? 48.056 -0.153 5.479 1.00 89.38 81 THR A C 1
ATOM 641 O O . THR A 1 81 ? 48.974 -0.345 6.271 1.00 89.38 81 THR A O 1
ATOM 644 N N . ALA A 1 82 ? 48.157 0.748 4.497 1.00 88.69 82 ALA A N 1
ATOM 645 C CA . ALA A 1 82 ? 49.367 1.540 4.267 1.00 88.69 82 ALA A CA 1
ATOM 646 C C . ALA A 1 82 ? 49.694 2.501 5.429 1.00 88.69 82 ALA A C 1
ATOM 648 O O . ALA A 1 82 ? 50.865 2.741 5.727 1.00 88.69 82 ALA A O 1
ATOM 649 N N . GLN A 1 83 ? 48.674 3.059 6.089 1.00 87.69 83 GLN A N 1
ATOM 650 C CA . GLN A 1 83 ? 48.840 3.978 7.221 1.00 87.69 83 GLN A CA 1
ATOM 651 C C . GLN A 1 83 ? 49.243 3.268 8.518 1.00 87.69 83 GLN A C 1
ATOM 653 O O . GLN A 1 83 ? 49.977 3.849 9.313 1.00 87.69 83 GLN A O 1
ATOM 658 N N . ARG A 1 84 ? 48.801 2.020 8.720 1.00 88.31 84 ARG A N 1
ATOM 659 C CA . ARG A 1 84 ? 49.144 1.208 9.900 1.00 88.31 84 ARG A CA 1
ATOM 660 C C . ARG A 1 84 ? 50.589 0.705 9.900 1.00 88.31 84 ARG A C 1
ATOM 662 O O . ARG A 1 84 ? 51.108 0.390 10.965 1.00 88.31 84 ARG A O 1
ATOM 669 N N . ILE A 1 85 ? 51.247 0.649 8.741 1.00 84.81 85 ILE A N 1
ATOM 670 C CA . ILE A 1 85 ? 52.671 0.307 8.656 1.00 84.81 85 ILE A CA 1
ATOM 671 C C . ILE A 1 85 ? 53.500 1.515 9.112 1.00 84.81 85 ILE A C 1
ATOM 673 O O . ILE A 1 85 ? 53.552 2.550 8.429 1.00 84.81 85 ILE A O 1
ATOM 677 N N . ASN A 1 86 ? 54.151 1.368 10.269 1.00 80.56 86 ASN A N 1
ATOM 678 C CA . ASN A 1 86 ? 55.137 2.311 10.785 1.00 80.56 86 ASN A CA 1
ATOM 679 C C . ASN A 1 86 ? 56.533 1.863 10.317 1.00 80.56 86 ASN A C 1
ATOM 681 O O . ASN A 1 86 ? 57.042 0.882 10.850 1.00 80.56 86 ASN A O 1
ATOM 685 N N . PRO A 1 87 ? 57.125 2.500 9.292 1.00 75.38 87 PRO A N 1
ATOM 686 C CA . PRO A 1 87 ? 58.336 1.989 8.661 1.00 75.38 87 PRO A CA 1
ATOM 687 C C . PRO A 1 87 ? 59.545 2.161 9.589 1.00 75.38 87 PRO A C 1
ATOM 689 O O . PRO A 1 87 ? 59.987 3.283 9.828 1.00 75.38 87 PRO A O 1
ATOM 692 N N . ALA A 1 88 ? 60.084 1.048 10.085 1.00 74.12 88 ALA A N 1
ATOM 693 C CA . ALA A 1 88 ? 61.344 0.971 10.821 1.00 74.12 88 ALA A CA 1
ATOM 694 C C . ALA A 1 88 ? 62.467 0.354 9.962 1.00 74.12 88 ALA A C 1
ATOM 696 O O . ALA A 1 88 ? 63.641 0.659 10.168 1.00 74.12 88 ALA A O 1
ATOM 697 N N . SER A 1 89 ? 62.109 -0.470 8.966 1.00 85.88 89 SER A N 1
ATOM 698 C CA . SER A 1 89 ? 63.031 -1.120 8.021 1.00 85.88 89 SER A CA 1
ATOM 699 C C . SER A 1 89 ? 62.907 -0.591 6.580 1.00 85.88 89 SER A C 1
ATOM 701 O O . SER A 1 89 ? 61.870 -0.071 6.144 1.00 85.88 89 SER A O 1
ATOM 703 N N . ARG A 1 90 ? 63.977 -0.763 5.789 1.00 81.88 90 ARG A N 1
ATOM 704 C CA . ARG A 1 90 ? 64.020 -0.416 4.356 1.00 81.88 90 ARG A CA 1
ATOM 705 C C . ARG A 1 90 ? 62.999 -1.225 3.546 1.00 81.88 90 ARG A C 1
ATOM 707 O O . ARG A 1 90 ? 62.411 -0.694 2.606 1.00 81.88 90 ARG A O 1
ATOM 714 N N . GLU A 1 91 ? 62.749 -2.472 3.943 1.00 84.31 91 GLU A N 1
ATOM 715 C CA . GLU A 1 91 ? 61.748 -3.346 3.318 1.00 84.31 91 GLU A CA 1
ATOM 716 C C . GLU A 1 91 ? 60.320 -2.865 3.604 1.00 84.31 91 GLU A C 1
ATOM 718 O O . GLU A 1 91 ? 59.510 -2.738 2.689 1.00 84.31 91 GLU A O 1
ATOM 723 N N . GLU A 1 92 ? 60.024 -2.479 4.846 1.00 83.69 92 GLU A N 1
ATOM 724 C CA . GLU A 1 92 ? 58.718 -1.927 5.239 1.00 83.69 92 GLU A CA 1
ATOM 725 C C . GLU A 1 92 ? 58.420 -0.600 4.535 1.00 83.69 92 GLU A C 1
ATOM 727 O O . GLU A 1 92 ? 57.287 -0.337 4.125 1.00 83.69 92 GLU A O 1
ATOM 732 N N . THR A 1 93 ? 59.453 0.222 4.333 1.00 84.69 93 THR A N 1
ATOM 733 C CA . THR A 1 93 ? 59.354 1.449 3.533 1.00 84.69 93 THR A CA 1
ATOM 734 C C . THR A 1 93 ? 58.984 1.133 2.079 1.00 84.69 93 THR A C 1
ATOM 736 O O . THR A 1 93 ? 58.115 1.796 1.508 1.00 84.69 93 THR A O 1
ATOM 739 N N . ALA A 1 94 ? 59.586 0.095 1.486 1.00 87.81 94 ALA A N 1
ATOM 740 C CA . ALA A 1 94 ? 59.261 -0.345 0.130 1.00 87.81 94 ALA A CA 1
ATOM 741 C C . ALA A 1 94 ? 57.822 -0.884 0.032 1.00 87.81 94 ALA A C 1
ATOM 743 O O . ALA A 1 94 ? 57.087 -0.505 -0.881 1.00 87.81 94 ALA A O 1
ATOM 744 N N . VAL A 1 95 ? 57.379 -1.687 1.004 1.00 87.31 95 VAL A N 1
ATOM 745 C CA . VAL A 1 95 ? 56.003 -2.210 1.071 1.00 87.31 95 VAL A CA 1
ATOM 746 C C . VAL A 1 95 ? 54.987 -1.075 1.195 1.00 87.31 95 VAL A C 1
ATOM 748 O O . VAL A 1 95 ? 54.013 -1.029 0.442 1.00 87.31 95 VAL A O 1
ATOM 751 N N . LYS A 1 96 ? 55.226 -0.106 2.085 1.00 88.88 96 LYS A N 1
ATOM 752 C CA . LYS A 1 96 ? 54.365 1.075 2.229 1.00 88.88 96 LYS A CA 1
ATOM 753 C C . LYS A 1 96 ? 54.280 1.880 0.929 1.00 88.88 96 LYS A C 1
ATOM 755 O O . LYS A 1 96 ? 53.192 2.325 0.560 1.00 88.88 96 LYS A O 1
ATOM 760 N N . CYS A 1 97 ? 55.396 2.023 0.213 1.00 88.44 97 CYS A N 1
ATOM 761 C CA . CYS A 1 97 ? 55.439 2.687 -1.089 1.00 88.44 97 CYS A CA 1
ATOM 762 C C . CYS A 1 97 ? 54.577 1.952 -2.136 1.00 88.44 97 CYS A C 1
ATOM 764 O O . CYS A 1 97 ? 53.749 2.579 -2.798 1.00 88.44 97 CYS A O 1
ATOM 766 N N . LEU A 1 98 ? 54.679 0.618 -2.218 1.00 91.75 98 LEU A N 1
ATOM 767 C CA . LEU A 1 98 ? 53.872 -0.212 -3.126 1.00 91.75 98 LEU A CA 1
ATOM 768 C C . LEU A 1 98 ? 52.368 -0.146 -2.815 1.00 91.75 98 LEU A C 1
ATOM 770 O O . LEU A 1 98 ? 51.547 -0.029 -3.727 1.00 91.75 98 LEU A O 1
ATOM 774 N N . LEU A 1 99 ? 51.988 -0.169 -1.534 1.00 90.69 99 LEU A N 1
ATOM 775 C CA . LEU A 1 99 ? 50.587 -0.035 -1.120 1.00 90.69 99 LEU A CA 1
ATOM 776 C C . LEU A 1 99 ? 50.021 1.339 -1.497 1.00 90.69 99 LEU A C 1
ATOM 778 O O . LEU A 1 99 ? 48.917 1.428 -2.034 1.00 90.69 99 LEU A O 1
ATOM 782 N N . MET A 1 100 ? 50.789 2.411 -1.290 1.00 89.69 100 MET A N 1
ATOM 783 C CA . MET A 1 100 ? 50.391 3.760 -1.705 1.00 89.69 100 MET A CA 1
ATOM 784 C C . MET A 1 100 ? 50.289 3.891 -3.232 1.00 89.69 100 MET A C 1
ATOM 786 O O . MET A 1 100 ? 49.362 4.533 -3.728 1.00 89.69 100 MET A O 1
ATOM 790 N N . GLN A 1 101 ? 51.168 3.228 -3.992 1.00 93.19 101 GLN A N 1
ATOM 791 C CA . GLN A 1 101 ? 51.074 3.153 -5.453 1.00 93.19 101 GLN A CA 1
ATOM 792 C C . GLN A 1 101 ? 49.796 2.424 -5.906 1.00 93.19 101 GLN A C 1
ATOM 794 O O . GLN A 1 101 ? 49.128 2.850 -6.858 1.00 93.19 101 GLN A O 1
ATOM 799 N N . LYS A 1 102 ? 49.405 1.353 -5.204 1.00 92.94 102 LYS A N 1
ATOM 800 C CA . LYS A 1 102 ? 48.149 0.637 -5.460 1.00 92.94 102 LYS A CA 1
ATOM 801 C C . LYS A 1 102 ? 46.928 1.506 -5.152 1.00 92.94 102 LYS A C 1
ATOM 803 O O . LYS A 1 102 ? 46.037 1.591 -5.996 1.00 92.94 102 LYS A O 1
ATOM 808 N N . VAL A 1 103 ? 46.920 2.208 -4.014 1.00 93.19 103 VAL A N 1
ATOM 809 C CA . VAL A 1 103 ? 45.873 3.184 -3.652 1.00 93.19 103 VAL A CA 1
ATOM 810 C C . VAL A 1 103 ? 45.726 4.240 -4.745 1.00 93.19 103 VAL A C 1
ATOM 812 O O . VAL A 1 103 ? 44.620 4.459 -5.230 1.00 93.19 103 VAL A O 1
ATOM 815 N N . PHE A 1 104 ? 46.831 4.833 -5.203 1.00 94.44 104 PHE A N 1
ATOM 816 C CA . PHE A 1 104 ? 46.810 5.835 -6.272 1.00 94.44 104 PHE A CA 1
ATOM 817 C C . PHE A 1 104 ? 46.211 5.289 -7.579 1.00 94.44 104 PHE A C 1
ATOM 819 O O . PHE A 1 104 ? 45.399 5.949 -8.230 1.00 94.44 104 PHE A O 1
ATOM 826 N N . THR A 1 105 ? 46.561 4.054 -7.945 1.00 93.94 105 THR A N 1
ATOM 827 C CA . THR A 1 105 ? 46.027 3.388 -9.144 1.00 93.94 105 THR A CA 1
ATOM 828 C C . THR A 1 105 ? 44.515 3.171 -9.041 1.00 93.94 105 THR A C 1
ATOM 830 O O . THR A 1 105 ? 43.780 3.458 -9.990 1.00 93.94 105 THR A O 1
ATOM 833 N N . LEU A 1 106 ? 44.039 2.701 -7.885 1.00 92.25 106 LEU A N 1
ATOM 834 C CA . LEU A 1 106 ? 42.615 2.487 -7.627 1.00 92.25 106 LEU A CA 1
ATOM 835 C C . LEU A 1 106 ? 41.839 3.812 -7.590 1.00 92.25 106 LEU A C 1
ATOM 837 O O . LEU A 1 106 ? 40.757 3.898 -8.164 1.00 92.25 106 LEU A O 1
ATOM 841 N N . GLU A 1 107 ? 42.400 4.874 -7.007 1.00 93.00 107 GLU A N 1
ATOM 842 C CA . GLU A 1 107 ? 41.793 6.211 -7.027 1.00 93.00 107 GLU A CA 1
ATOM 843 C C . GLU A 1 107 ? 41.656 6.765 -8.447 1.00 93.00 107 GLU A C 1
ATOM 845 O O . GLU A 1 107 ? 40.641 7.381 -8.790 1.00 93.00 107 GLU A O 1
ATOM 850 N N . LEU A 1 108 ? 42.650 6.525 -9.303 1.00 93.88 108 LEU A N 1
ATOM 851 C CA . LEU A 1 108 ? 42.600 6.931 -10.704 1.00 93.88 108 LEU A CA 1
ATOM 852 C C . LEU A 1 108 ? 41.526 6.148 -11.476 1.00 93.88 108 LEU A C 1
ATOM 854 O O . LEU A 1 108 ? 40.816 6.724 -12.306 1.00 93.88 108 LEU A O 1
ATOM 858 N N . LEU A 1 109 ? 41.357 4.860 -11.164 1.00 93.00 109 LEU A N 1
ATOM 859 C CA . LEU A 1 109 ? 40.285 4.020 -11.703 1.00 93.00 109 LEU A CA 1
ATOM 860 C C . LEU A 1 109 ? 38.906 4.500 -11.228 1.00 93.00 109 LEU A C 1
ATOM 862 O O . LEU A 1 109 ? 37.999 4.652 -12.049 1.00 93.00 109 LEU A O 1
ATOM 866 N N . LEU A 1 110 ? 38.766 4.833 -9.942 1.00 92.31 110 LEU A N 1
ATOM 867 C CA . LEU A 1 110 ? 37.536 5.375 -9.364 1.00 92.31 110 LEU A CA 1
ATOM 868 C C . LEU A 1 110 ? 37.141 6.691 -10.034 1.00 92.31 110 LEU A C 1
ATOM 870 O O . LEU A 1 110 ? 35.991 6.849 -10.436 1.00 92.31 110 LEU A O 1
ATOM 874 N N . ARG A 1 111 ? 38.089 7.617 -10.226 1.00 90.12 111 ARG A N 1
ATOM 875 C CA . ARG A 1 111 ? 37.836 8.887 -10.929 1.00 90.12 111 ARG A CA 1
ATOM 876 C C . ARG A 1 111 ? 37.354 8.661 -12.360 1.00 90.12 111 ARG A C 1
ATOM 878 O O . ARG A 1 111 ? 36.424 9.338 -12.798 1.00 90.12 111 ARG A O 1
ATOM 885 N N . LYS A 1 112 ? 37.953 7.707 -13.083 1.00 90.31 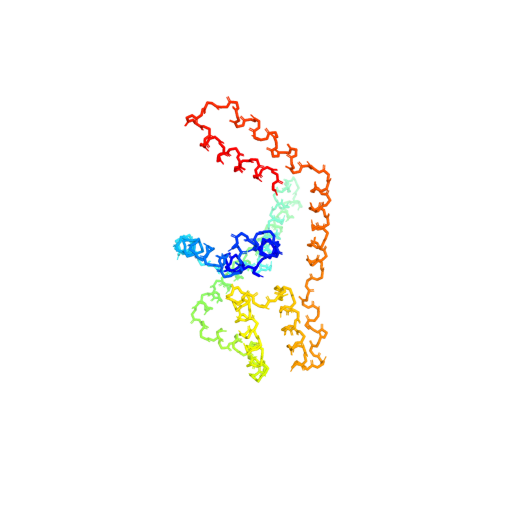112 LYS A N 1
ATOM 886 C CA . LYS A 1 112 ? 37.505 7.333 -14.433 1.00 90.31 112 LYS A CA 1
ATOM 887 C C . LYS A 1 112 ? 36.078 6.783 -14.404 1.00 90.31 112 LYS A C 1
ATOM 889 O O . LYS A 1 112 ? 35.235 7.320 -15.116 1.00 90.31 112 LYS A O 1
ATOM 894 N N . LYS A 1 113 ? 35.786 5.792 -13.551 1.00 88.38 113 LYS A N 1
ATOM 895 C CA . LYS A 1 113 ? 34.439 5.206 -13.423 1.00 88.38 113 LYS A CA 1
ATOM 896 C C . LYS A 1 113 ? 33.390 6.246 -13.024 1.00 88.38 113 LYS A C 1
ATOM 898 O O . LYS A 1 113 ? 32.334 6.304 -13.644 1.00 88.38 113 LYS A O 1
ATOM 903 N N . LEU A 1 114 ? 33.701 7.123 -12.069 1.00 85.81 114 LEU A N 1
ATOM 904 C CA . LEU A 1 114 ? 32.792 8.175 -11.608 1.00 85.81 114 LEU A CA 1
ATOM 905 C C . LEU A 1 114 ? 32.478 9.200 -12.706 1.00 85.81 114 LEU A C 1
ATOM 907 O O . LEU A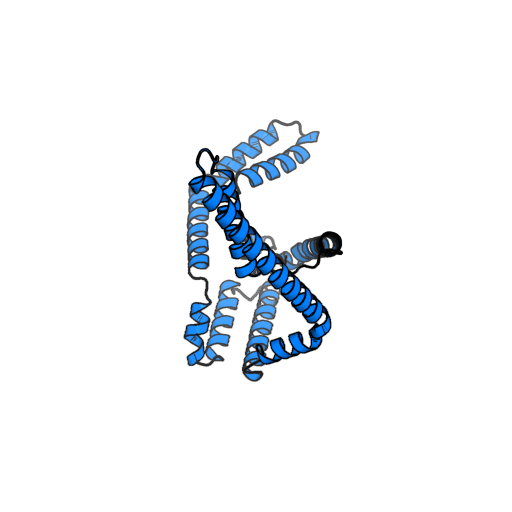 1 114 ? 31.337 9.650 -12.815 1.00 85.81 114 LEU A O 1
ATOM 911 N N . LYS A 1 115 ? 33.469 9.552 -13.539 1.00 85.38 115 LYS A N 1
ATOM 912 C CA . LYS A 1 115 ? 33.282 10.456 -14.682 1.00 85.38 115 LYS A CA 1
ATOM 913 C C . LYS A 1 115 ? 32.415 9.815 -15.766 1.00 85.38 115 LYS A C 1
ATOM 915 O O . LYS A 1 115 ? 31.548 10.488 -16.320 1.00 85.38 115 LYS A O 1
ATOM 920 N N . THR A 1 116 ? 32.617 8.528 -16.049 1.00 84.50 116 THR A N 1
ATOM 921 C CA . THR A 1 116 ? 31.768 7.773 -16.982 1.00 84.50 116 THR A CA 1
ATOM 922 C C . THR A 1 116 ? 30.337 7.674 -16.460 1.00 84.50 116 THR A C 1
ATOM 924 O O . THR A 1 116 ? 29.412 7.962 -17.210 1.00 84.50 116 THR A O 1
ATOM 927 N N . PHE A 1 117 ? 30.161 7.386 -15.168 1.00 82.00 117 PHE A N 1
ATOM 928 C CA . PHE A 1 117 ? 28.858 7.317 -14.505 1.00 82.00 117 PHE A CA 1
ATOM 929 C C . PHE A 1 117 ? 28.108 8.656 -14.549 1.00 82.00 117 PHE A C 1
ATOM 931 O O . PHE A 1 117 ? 26.973 8.710 -15.006 1.00 82.00 117 PHE A O 1
ATOM 938 N N . HIS A 1 118 ? 28.758 9.770 -14.191 1.00 77.75 118 HIS A N 1
ATOM 939 C CA . HIS A 1 118 ? 28.147 11.105 -14.297 1.00 77.75 118 HIS A CA 1
ATOM 940 C C . HIS A 1 118 ? 27.786 11.477 -15.739 1.00 77.75 118 HIS A C 1
ATOM 942 O O . HIS A 1 118 ? 26.785 12.152 -15.978 1.00 77.75 118 HIS A O 1
ATOM 948 N N . ARG A 1 119 ? 28.593 11.045 -16.714 1.00 76.69 119 ARG A N 1
ATOM 949 C CA . ARG A 1 119 ? 28.307 11.266 -18.1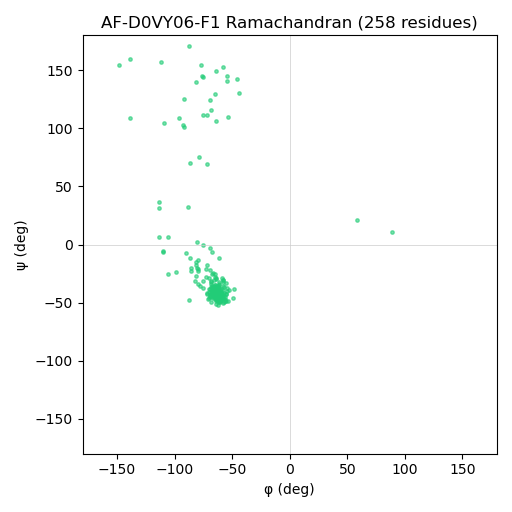33 1.00 76.69 119 ARG A CA 1
ATOM 950 C C . ARG A 1 119 ? 27.123 10.426 -18.612 1.00 76.69 119 ARG A C 1
ATOM 952 O O . ARG A 1 119 ? 26.298 10.963 -19.341 1.00 76.69 119 ARG A O 1
ATOM 959 N N . GLN A 1 120 ? 27.025 9.168 -18.186 1.00 72.31 120 GLN A N 1
ATOM 960 C CA . GLN A 1 120 ? 25.871 8.305 -18.454 1.00 72.31 120 GLN A CA 1
ATOM 961 C C . GLN A 1 120 ? 24.596 8.907 -17.862 1.00 72.31 120 GLN A C 1
ATOM 963 O O . GLN A 1 120 ? 23.642 9.117 -18.598 1.00 72.31 120 GLN A O 1
ATOM 968 N N . ILE A 1 121 ? 24.629 9.318 -16.592 1.00 68.69 121 ILE A N 1
ATOM 969 C CA . ILE A 1 121 ? 23.512 9.998 -15.923 1.00 68.69 121 ILE A CA 1
ATOM 970 C C . ILE A 1 121 ? 23.083 11.265 -16.675 1.00 68.69 121 ILE A C 1
ATOM 972 O O . ILE A 1 121 ? 21.904 11.489 -16.930 1.00 68.69 121 ILE A O 1
ATOM 976 N N . SER A 1 122 ? 24.041 12.111 -17.066 1.00 66.62 122 SER A N 1
ATOM 977 C CA . SER A 1 122 ? 23.724 13.345 -17.788 1.00 66.62 122 SER A CA 1
ATOM 978 C C . SER A 1 122 ? 23.169 13.092 -19.194 1.00 66.62 122 SER A C 1
ATOM 980 O O . SER A 1 122 ? 22.486 13.969 -19.729 1.00 66.62 122 SER A O 1
ATOM 982 N N . GLN A 1 123 ? 23.495 11.954 -19.815 1.00 62.75 123 GLN A N 1
ATOM 983 C CA . GLN A 1 123 ? 22.880 11.515 -21.067 1.00 62.75 123 GLN A CA 1
ATOM 984 C C . GLN A 1 123 ? 21.488 10.924 -20.836 1.00 62.75 123 GLN A C 1
ATOM 986 O O . GLN A 1 123 ? 20.607 11.164 -21.652 1.00 62.75 123 GLN A O 1
ATOM 991 N N . GLU A 1 124 ? 21.273 10.218 -19.729 1.00 61.00 124 GLU A N 1
ATOM 992 C CA . GLU A 1 124 ? 19.985 9.635 -19.353 1.00 61.00 124 GLU A CA 1
ATOM 993 C C . GLU A 1 124 ? 18.919 10.717 -19.110 1.00 61.00 124 GLU A C 1
ATOM 995 O O . GLU A 1 124 ? 17.841 10.643 -19.696 1.00 61.00 124 GLU A O 1
ATOM 1000 N N . ASP A 1 125 ? 19.267 11.796 -18.391 1.00 61.97 125 ASP A N 1
ATOM 1001 C CA . ASP A 1 125 ? 18.408 12.984 -18.207 1.00 61.97 125 ASP A CA 1
ATOM 1002 C C . ASP A 1 125 ? 18.016 13.644 -19.550 1.00 61.97 125 ASP A C 1
ATOM 1004 O O . ASP A 1 125 ? 16.944 14.234 -19.679 1.00 61.97 125 ASP A O 1
ATOM 1008 N N . LYS A 1 126 ? 18.882 13.556 -20.571 1.00 62.09 126 LYS A N 1
ATOM 1009 C CA . LYS A 1 126 ? 18.624 14.108 -21.914 1.00 62.09 126 LYS A CA 1
ATOM 1010 C C . LYS A 1 126 ? 17.850 13.157 -22.824 1.00 62.09 126 LYS A C 1
ATOM 1012 O O . LYS A 1 126 ? 17.280 13.621 -23.804 1.00 62.09 126 LYS A O 1
ATOM 1017 N N . ASN A 1 127 ? 17.839 11.858 -22.526 1.00 66.94 127 ASN A N 1
ATOM 1018 C CA . ASN A 1 127 ? 17.334 10.813 -23.415 1.00 66.94 127 ASN A CA 1
ATOM 1019 C C . ASN A 1 127 ? 16.078 10.116 -22.866 1.00 66.94 127 ASN A C 1
ATOM 1021 O O . ASN A 1 127 ? 15.855 8.928 -23.110 1.00 66.94 127 ASN A O 1
ATOM 1025 N N . TRP A 1 128 ? 15.257 10.858 -22.115 1.00 67.44 128 TRP A N 1
ATOM 1026 C CA . TRP A 1 128 ? 14.020 10.361 -21.509 1.00 67.44 128 TRP A CA 1
ATOM 1027 C C . TRP A 1 128 ? 13.069 9.740 -22.543 1.00 67.44 128 TRP A C 1
ATOM 1029 O O . TRP A 1 128 ? 12.416 8.750 -22.237 1.00 67.44 128 TRP A O 1
ATOM 1039 N N . GLU A 1 129 ? 13.044 10.247 -23.779 1.00 74.00 129 GLU A N 1
ATOM 1040 C CA . GLU A 1 129 ? 12.227 9.703 -24.872 1.00 74.00 129 GLU A CA 1
ATOM 1041 C C . GLU A 1 129 ? 12.613 8.260 -25.215 1.00 74.00 129 GLU A C 1
ATOM 1043 O O . GLU A 1 129 ? 11.751 7.386 -25.300 1.00 74.00 129 GLU A O 1
ATOM 1048 N N . THR A 1 130 ? 13.913 7.982 -25.334 1.00 73.31 130 THR A N 1
ATOM 1049 C CA . THR A 1 130 ? 14.416 6.632 -25.622 1.00 73.31 130 THR A CA 1
ATOM 1050 C C . THR A 1 130 ? 14.183 5.695 -24.437 1.00 73.31 130 THR A C 1
ATOM 1052 O O . THR A 1 130 ? 13.812 4.541 -24.626 1.00 73.31 130 THR A O 1
ATOM 1055 N N . ASN A 1 131 ? 14.314 6.198 -23.207 1.00 71.25 131 ASN A N 1
ATOM 1056 C CA . ASN A 1 131 ? 14.037 5.432 -21.988 1.00 71.25 131 ASN A CA 1
ATOM 1057 C C . ASN A 1 131 ? 12.541 5.073 -21.876 1.00 71.25 131 ASN A C 1
ATOM 1059 O O . ASN A 1 131 ? 12.187 3.937 -21.565 1.00 71.25 131 ASN A O 1
ATOM 1063 N N . ILE A 1 132 ? 11.642 6.008 -22.210 1.00 75.69 132 ILE A N 1
ATOM 1064 C CA . ILE A 1 132 ? 10.200 5.743 -22.311 1.00 75.69 132 ILE A CA 1
ATOM 1065 C C . ILE A 1 132 ? 9.916 4.710 -23.407 1.00 75.69 132 ILE A C 1
ATOM 1067 O O . ILE A 1 132 ? 9.121 3.799 -23.179 1.00 75.69 132 ILE A O 1
ATOM 1071 N N . GLN A 1 133 ? 10.584 4.791 -24.560 1.00 78.12 133 GLN A N 1
ATOM 1072 C CA . GLN A 1 133 ? 10.448 3.794 -25.626 1.00 78.12 133 GLN A CA 1
ATOM 1073 C C . GLN A 1 133 ? 10.942 2.405 -25.196 1.00 78.12 133 GLN A C 1
ATOM 1075 O O . GLN A 1 133 ? 10.281 1.405 -25.484 1.00 78.12 133 GLN A O 1
ATOM 1080 N N . GLU A 1 134 ? 12.059 2.312 -24.473 1.00 76.19 134 GLU A N 1
ATOM 1081 C CA . GLU A 1 134 ? 12.559 1.053 -23.913 1.00 76.19 134 GLU A CA 1
ATOM 1082 C C . GLU A 1 134 ? 11.614 0.479 -22.853 1.00 76.19 134 GLU A C 1
ATOM 1084 O O . GLU A 1 134 ? 11.306 -0.715 -22.888 1.00 76.19 134 GLU A O 1
ATOM 1089 N N . LEU A 1 135 ? 11.077 1.318 -21.960 1.00 74.44 135 LEU A N 1
ATOM 1090 C CA . LEU A 1 135 ? 10.067 0.915 -20.981 1.00 74.44 135 LEU A CA 1
ATOM 1091 C C . LEU A 1 135 ? 8.780 0.447 -21.662 1.00 74.44 135 LEU A C 1
ATOM 1093 O O . LEU A 1 135 ? 8.245 -0.592 -21.286 1.00 74.44 135 LEU A O 1
ATOM 1097 N N . GLN A 1 136 ? 8.308 1.145 -22.698 1.00 73.62 136 GLN A N 1
ATOM 1098 C CA . GLN A 1 136 ? 7.158 0.712 -23.496 1.00 73.62 136 GLN A CA 1
ATOM 1099 C C . GLN A 1 136 ? 7.425 -0.608 -24.221 1.00 73.62 136 GLN A C 1
ATOM 1101 O O . GLN A 1 136 ? 6.516 -1.427 -24.354 1.00 73.62 136 GLN A O 1
ATOM 1106 N N . LYS A 1 137 ? 8.660 -0.842 -24.678 1.00 74.88 137 LYS A N 1
ATOM 1107 C CA . LYS A 1 137 ? 9.062 -2.100 -25.317 1.00 74.88 137 LYS A CA 1
ATOM 1108 C C . LYS A 1 137 ? 9.115 -3.252 -24.310 1.00 74.88 137 LYS A C 1
ATOM 1110 O O . LYS A 1 137 ? 8.708 -4.361 -24.646 1.00 74.88 137 LYS A O 1
ATOM 1115 N N . LYS A 1 138 ? 9.574 -2.985 -23.084 1.00 73.25 138 LYS A N 1
ATOM 1116 C CA . LYS A 1 138 ? 9.713 -3.963 -21.993 1.00 73.25 138 LYS A CA 1
ATOM 1117 C C . LYS A 1 138 ? 8.392 -4.264 -21.272 1.00 73.25 138 LYS A C 1
ATOM 1119 O O . LYS A 1 138 ? 8.170 -5.401 -20.874 1.00 73.25 138 LYS A O 1
ATOM 1124 N N . HIS A 1 139 ? 7.509 -3.274 -21.146 1.00 68.44 139 HIS A N 1
ATOM 1125 C CA . HIS A 1 139 ? 6.204 -3.355 -20.475 1.00 68.44 139 HIS A CA 1
ATOM 1126 C C . HIS A 1 139 ? 5.034 -3.196 -21.452 1.00 68.44 139 HIS A C 1
ATOM 1128 O O . HIS A 1 139 ? 4.015 -2.574 -21.146 1.00 68.44 139 HIS A O 1
ATOM 1134 N N . ARG A 1 140 ? 5.170 -3.741 -22.661 1.00 67.75 140 ARG A N 1
ATOM 1135 C CA . ARG A 1 140 ? 4.080 -3.720 -23.633 1.00 67.75 140 ARG A CA 1
ATOM 1136 C C . ARG A 1 140 ? 2.916 -4.558 -23.100 1.00 67.75 140 ARG A C 1
ATOM 1138 O O . ARG A 1 140 ? 3.116 -5.710 -22.729 1.00 67.75 140 ARG A O 1
ATOM 1145 N N . ILE A 1 141 ? 1.708 -3.986 -23.100 1.00 71.00 141 ILE A N 1
ATOM 1146 C CA . ILE A 1 141 ? 0.466 -4.698 -22.758 1.00 71.00 141 ILE A CA 1
ATOM 1147 C C . ILE A 1 141 ? 0.378 -5.943 -23.646 1.00 71.00 141 ILE A C 1
ATOM 1149 O O . ILE A 1 141 ? 0.204 -5.822 -24.862 1.00 71.00 141 ILE A O 1
ATOM 1153 N N . THR A 1 142 ? 0.557 -7.114 -23.034 1.00 69.06 142 THR A N 1
ATOM 1154 C CA . THR A 1 142 ? 0.631 -8.408 -23.721 1.00 69.06 142 THR A CA 1
ATOM 1155 C C . THR A 1 142 ? -0.712 -8.765 -24.345 1.00 69.06 142 THR A C 1
ATOM 1157 O O . THR A 1 142 ? -0.756 -9.162 -25.506 1.00 69.06 142 THR A O 1
ATOM 1160 N N . ASP A 1 143 ? -1.803 -8.527 -23.609 1.00 78.69 143 ASP A N 1
ATOM 1161 C CA . ASP A 1 143 ? -3.162 -8.839 -24.042 1.00 78.69 143 ASP A CA 1
ATOM 1162 C C . ASP A 1 143 ? -4.143 -7.710 -23.674 1.00 78.69 143 ASP A C 1
AT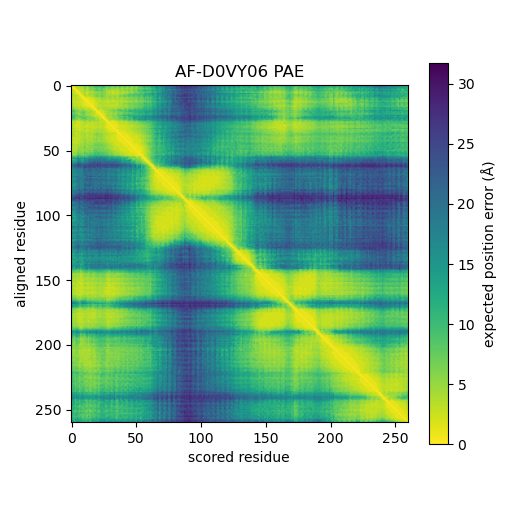OM 1164 O O . ASP A 1 143 ? -4.483 -7.479 -22.510 1.00 78.69 143 ASP A O 1
ATOM 1168 N N . ARG A 1 144 ? -4.609 -6.979 -24.695 1.00 84.31 144 ARG A N 1
ATOM 1169 C CA . ARG A 1 144 ? -5.607 -5.909 -24.531 1.00 84.31 144 ARG A CA 1
ATOM 1170 C C . ARG A 1 144 ? -7.010 -6.457 -24.252 1.00 84.31 144 ARG A C 1
ATOM 1172 O O . ARG A 1 144 ? -7.793 -5.772 -23.603 1.00 84.31 144 ARG A O 1
ATOM 1179 N N . MET A 1 145 ? -7.323 -7.665 -24.718 1.00 86.31 145 MET A N 1
ATOM 1180 C CA . MET A 1 145 ? -8.614 -8.317 -24.498 1.00 86.31 145 MET A CA 1
ATOM 1181 C C . MET A 1 145 ? -8.746 -8.724 -23.028 1.00 86.31 145 MET A C 1
ATOM 1183 O O . MET A 1 145 ? -9.761 -8.430 -22.396 1.00 86.31 145 MET A O 1
ATOM 1187 N N . LEU A 1 146 ? -7.698 -9.339 -22.467 1.00 84.81 146 LEU A N 1
ATOM 1188 C CA . LEU A 1 146 ? -7.642 -9.677 -21.044 1.00 84.81 146 LEU A CA 1
ATOM 1189 C C . LEU A 1 146 ? -7.703 -8.421 -20.168 1.00 84.81 146 LEU A C 1
ATOM 1191 O O . LEU A 1 146 ? -8.456 -8.399 -19.200 1.00 84.81 146 LEU A O 1
ATOM 1195 N N . LEU A 1 147 ? -6.996 -7.345 -20.540 1.00 89.62 147 LEU A N 1
ATOM 1196 C CA . LEU A 1 147 ? -7.050 -6.076 -19.806 1.00 89.62 147 LEU A CA 1
ATOM 1197 C C . LEU A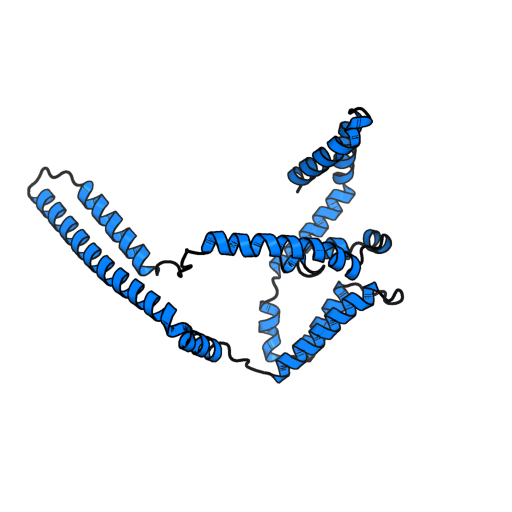 1 147 ? -8.475 -5.512 -19.718 1.00 89.62 147 LEU A C 1
ATOM 1199 O O . LEU A 1 147 ? -8.895 -5.102 -18.639 1.00 89.62 147 LEU A O 1
ATOM 1203 N N . ILE A 1 148 ? -9.220 -5.500 -20.830 1.00 91.25 148 ILE A N 1
ATOM 1204 C CA . ILE A 1 148 ? -10.606 -5.014 -20.835 1.00 91.25 148 ILE A CA 1
ATOM 1205 C C . ILE A 1 148 ? -11.470 -5.902 -19.939 1.00 91.25 148 ILE A C 1
ATOM 1207 O O . ILE A 1 148 ? -12.165 -5.368 -19.081 1.00 91.25 148 ILE A O 1
ATOM 1211 N N . LYS A 1 149 ? -11.376 -7.235 -20.054 1.00 90.38 149 LYS A N 1
ATOM 1212 C CA . LYS A 1 149 ? -12.088 -8.169 -19.160 1.00 90.38 149 LYS A CA 1
ATOM 1213 C C . LYS A 1 149 ? -11.787 -7.869 -17.688 1.00 90.38 149 LYS A C 1
ATOM 1215 O O . LYS A 1 149 ? -12.716 -7.694 -16.900 1.00 90.38 149 LYS A O 1
ATOM 1220 N N . CYS A 1 150 ? -10.513 -7.706 -17.334 1.00 90.56 150 CYS A N 1
ATOM 1221 C CA . CYS A 1 150 ? -10.104 -7.380 -15.971 1.00 90.56 150 CYS A CA 1
ATOM 1222 C C . CYS A 1 150 ? -10.688 -6.052 -15.486 1.00 90.56 150 CYS A C 1
ATOM 1224 O O . CYS A 1 150 ? -11.223 -5.976 -14.381 1.00 90.56 150 CYS A O 1
ATOM 1226 N N . LEU A 1 151 ? -10.635 -5.019 -16.327 1.00 93.25 151 LEU A N 1
ATOM 1227 C CA . LEU A 1 151 ? -11.164 -3.702 -15.998 1.00 93.25 151 LEU A CA 1
ATOM 1228 C C . LEU A 1 151 ? -12.692 -3.720 -15.858 1.00 93.25 151 LEU A C 1
ATOM 1230 O O . LEU A 1 151 ? -13.223 -3.052 -14.974 1.00 93.25 151 LEU A O 1
ATOM 1234 N N . THR A 1 152 ? -13.398 -4.511 -16.676 1.00 94.00 152 THR A N 1
ATOM 1235 C CA . THR A 1 152 ? -14.857 -4.661 -16.563 1.00 94.00 152 THR A CA 1
ATOM 1236 C C . THR A 1 152 ? -15.266 -5.313 -15.247 1.00 94.00 152 THR A C 1
ATOM 1238 O O . THR A 1 152 ? -16.134 -4.778 -14.560 1.00 94.00 152 THR A O 1
ATOM 1241 N N . VAL A 1 153 ? -14.617 -6.414 -14.847 1.00 94.62 153 VAL A N 1
ATOM 1242 C CA . VAL A 1 153 ? -14.940 -7.081 -13.577 1.00 94.62 153 VAL A CA 1
ATOM 1243 C C . VAL A 1 153 ? -14.536 -6.210 -12.392 1.00 94.62 153 VAL A C 1
ATOM 1245 O O . VAL A 1 153 ? -15.322 -6.059 -11.463 1.00 94.62 153 VAL A O 1
ATOM 1248 N N . LEU A 1 154 ? -13.363 -5.569 -12.434 1.00 93.38 154 LEU A N 1
ATOM 1249 C CA . LEU A 1 154 ? -12.936 -4.640 -11.385 1.00 93.38 154 LEU A CA 1
ATOM 1250 C C . LEU A 1 154 ? -13.925 -3.476 -11.227 1.00 93.38 154 LEU A C 1
ATOM 1252 O O . LEU A 1 154 ? -14.328 -3.162 -10.110 1.00 93.38 154 LEU A O 1
ATOM 1256 N N . GLY A 1 155 ? -14.352 -2.864 -12.335 1.00 94.19 155 GLY A N 1
ATOM 1257 C CA . GLY A 1 155 ? -15.350 -1.796 -12.321 1.00 94.19 155 GLY A CA 1
ATOM 1258 C C . GLY A 1 155 ? -16.686 -2.256 -11.736 1.00 94.19 155 GLY A C 1
ATOM 1259 O O . GLY A 1 155 ? -17.275 -1.546 -10.923 1.00 94.19 155 GLY A O 1
ATOM 1260 N N . PHE A 1 156 ? -17.131 -3.468 -12.082 1.00 94.00 156 PHE A N 1
ATOM 1261 C CA . PHE A 1 156 ? -18.344 -4.061 -11.522 1.00 94.00 156 PHE A CA 1
ATOM 1262 C C . PHE A 1 156 ? -18.229 -4.324 -10.014 1.00 94.00 156 PHE A C 1
ATOM 1264 O O . PHE A 1 156 ? -19.136 -3.979 -9.264 1.00 94.00 156 PHE A O 1
ATOM 1271 N N . VAL A 1 157 ? -17.109 -4.884 -9.551 1.00 92.88 157 VAL A N 1
ATOM 1272 C CA . VAL A 1 157 ? -16.849 -5.139 -8.124 1.00 92.88 157 VAL A CA 1
ATOM 1273 C C . VAL A 1 157 ? -16.842 -3.835 -7.327 1.00 92.88 157 VAL A C 1
ATOM 1275 O O . VAL A 1 157 ? -17.497 -3.750 -6.290 1.00 92.88 157 VAL A O 1
ATOM 1278 N N . ILE A 1 158 ? -16.167 -2.796 -7.833 1.00 90.94 158 ILE A N 1
ATOM 1279 C CA . ILE A 1 158 ? -16.154 -1.470 -7.199 1.00 90.94 158 ILE A CA 1
ATOM 1280 C C . ILE A 1 158 ? -17.572 -0.903 -7.122 1.00 90.94 158 ILE A C 1
ATOM 1282 O O . ILE A 1 158 ? -17.993 -0.454 -6.057 1.00 90.94 158 ILE A O 1
ATOM 1286 N N . LEU A 1 159 ? -18.330 -0.957 -8.221 1.00 90.81 159 LEU A N 1
ATOM 1287 C CA . LEU A 1 159 ? -19.723 -0.515 -8.238 1.00 90.81 159 LEU A CA 1
ATOM 1288 C C . LEU A 1 159 ? -20.560 -1.279 -7.202 1.00 90.81 159 LEU A C 1
ATOM 1290 O O . LEU A 1 159 ? -21.337 -0.666 -6.475 1.00 90.81 159 LEU A O 1
ATOM 1294 N N . MET A 1 160 ? -20.363 -2.593 -7.088 1.00 88.81 160 MET A N 1
ATOM 1295 C CA . MET A 1 160 ? -21.074 -3.439 -6.133 1.00 88.81 160 MET A CA 1
ATOM 1296 C C . MET A 1 160 ? -20.746 -3.086 -4.675 1.00 88.81 160 MET A C 1
ATOM 1298 O O . MET A 1 160 ? -21.644 -3.127 -3.836 1.00 88.81 160 MET A O 1
ATOM 1302 N N . PHE A 1 161 ? -19.512 -2.669 -4.356 1.00 87.69 161 PHE A N 1
ATOM 1303 C CA . PHE A 1 161 ? -19.179 -2.171 -3.012 1.00 87.69 161 PHE A CA 1
ATOM 1304 C C . PHE A 1 161 ? -19.963 -0.914 -2.642 1.00 87.69 161 PHE A C 1
ATOM 1306 O O . PHE A 1 161 ? -20.463 -0.812 -1.521 1.00 87.69 161 PHE A O 1
ATOM 1313 N N . PHE A 1 162 ? -20.119 0.020 -3.583 1.00 87.44 162 PHE A N 1
ATOM 1314 C CA . PHE A 1 162 ? -20.953 1.198 -3.359 1.00 87.44 162 PHE A CA 1
ATOM 1315 C C . PHE A 1 162 ? -22.438 0.822 -3.292 1.00 87.44 162 PHE A C 1
ATOM 1317 O O . PHE A 1 162 ? -23.125 1.256 -2.373 1.00 87.44 162 PHE A O 1
ATOM 1324 N N . LEU A 1 163 ? -22.936 -0.034 -4.189 1.00 86.94 163 LEU A N 1
ATOM 1325 C CA . LEU A 1 163 ? -24.338 -0.472 -4.182 1.00 86.94 163 LEU A CA 1
ATOM 1326 C C . LEU A 1 163 ? -24.727 -1.206 -2.893 1.00 86.94 163 LEU A C 1
ATOM 1328 O O . LEU A 1 163 ? -25.821 -0.977 -2.387 1.00 86.94 163 LEU A O 1
ATOM 1332 N N . ASN A 1 164 ? -23.829 -2.013 -2.321 1.00 83.94 164 ASN A N 1
ATOM 1333 C CA . ASN A 1 164 ? -24.028 -2.656 -1.017 1.00 83.94 164 ASN A CA 1
ATOM 1334 C C . ASN A 1 164 ? -24.256 -1.641 0.119 1.00 83.94 164 ASN A C 1
ATOM 1336 O O . ASN A 1 164 ? -24.927 -1.944 1.098 1.00 83.94 164 ASN A O 1
ATOM 1340 N N . SER A 1 165 ? -23.704 -0.431 -0.010 1.00 81.50 165 SER A N 1
ATOM 1341 C CA . SER A 1 165 ? -23.892 0.656 0.956 1.00 81.50 165 SER A CA 1
ATOM 1342 C C . SER A 1 165 ? -25.207 1.416 0.753 1.00 81.50 165 SER A C 1
ATOM 1344 O O . SER A 1 165 ? -25.715 1.997 1.704 1.00 81.50 165 SER A O 1
ATOM 1346 N N . PHE A 1 166 ? -25.747 1.456 -0.471 1.00 79.25 166 PHE A N 1
ATOM 1347 C CA . PHE A 1 166 ? -26.948 2.237 -0.798 1.00 79.25 166 PHE A CA 1
ATOM 1348 C C . PHE A 1 166 ? -28.238 1.412 -0.824 1.00 79.25 166 PHE A C 1
ATOM 1350 O O . PHE A 1 166 ? -29.317 1.981 -0.672 1.00 79.25 166 PHE A O 1
ATOM 1357 N N . VAL A 1 167 ? -28.154 0.095 -1.045 1.00 79.56 167 VAL A N 1
ATOM 1358 C CA . VAL A 1 167 ? -29.318 -0.788 -1.209 1.00 79.56 167 VAL A CA 1
ATOM 1359 C C . VAL A 1 167 ? -29.466 -1.703 0.017 1.00 79.56 167 VAL A C 1
ATOM 1361 O O . VAL A 1 167 ? -28.761 -2.708 0.107 1.00 79.56 167 VAL A O 1
ATOM 1364 N N . PRO A 1 168 ? -30.432 -1.445 0.925 1.00 66.62 168 PRO A N 1
ATOM 1365 C CA . PRO A 1 168 ? -30.587 -2.193 2.183 1.00 66.62 168 PRO A CA 1
ATOM 1366 C C . PRO A 1 168 ? -31.020 -3.662 2.027 1.00 66.62 168 PRO A C 1
ATOM 1368 O O . PRO A 1 168 ? -31.098 -4.387 3.012 1.00 66.62 168 PRO A O 1
ATOM 1371 N N . GLY A 1 169 ? -31.346 -4.112 0.809 1.00 65.31 169 GLY A N 1
ATOM 1372 C CA . GLY A 1 169 ? -31.746 -5.497 0.527 1.00 65.31 169 GLY A CA 1
ATOM 1373 C C . GLY A 1 169 ? -30.580 -6.453 0.244 1.00 65.31 169 GLY A C 1
ATOM 1374 O O . GLY A 1 169 ? -30.777 -7.669 0.211 1.00 65.31 169 GLY A O 1
ATOM 1375 N N . ILE A 1 170 ? -29.368 -5.929 0.037 1.00 70.94 170 ILE A N 1
ATOM 1376 C CA . ILE A 1 170 ? -28.186 -6.723 -0.306 1.00 70.94 170 ILE A CA 1
ATOM 1377 C C . ILE A 1 170 ? -27.453 -7.100 0.988 1.00 70.94 170 ILE A C 1
ATOM 1379 O O . ILE A 1 170 ? -26.721 -6.309 1.567 1.00 70.94 170 ILE A O 1
ATOM 1383 N N . HIS A 1 171 ? -27.633 -8.338 1.446 1.00 69.75 171 HIS A N 1
ATOM 1384 C CA . HIS A 1 171 ? -26.975 -8.870 2.648 1.00 69.75 171 HIS A CA 1
ATOM 1385 C C . HIS A 1 171 ? -25.608 -9.503 2.332 1.00 69.75 171 HIS A C 1
ATOM 1387 O O . HIS A 1 171 ? -25.217 -10.497 2.939 1.00 69.75 171 HIS A O 1
ATOM 1393 N N . LEU A 1 172 ? -24.895 -8.975 1.334 1.00 74.00 172 LEU A N 1
ATOM 1394 C CA . LEU A 1 172 ? -23.592 -9.496 0.931 1.00 74.00 172 LEU A CA 1
ATOM 1395 C C . LEU A 1 172 ? -22.482 -8.767 1.692 1.00 74.00 172 LEU A C 1
ATOM 1397 O O . LEU A 1 172 ? -22.377 -7.539 1.669 1.00 74.00 172 LEU A O 1
ATOM 1401 N N . ASP A 1 173 ? -21.635 -9.543 2.362 1.00 79.19 173 ASP A N 1
ATOM 1402 C CA . ASP A 1 173 ? -20.398 -9.031 2.945 1.00 79.19 173 ASP A CA 1
ATOM 1403 C C . ASP A 1 173 ? -19.453 -8.537 1.833 1.00 79.19 173 ASP A C 1
ATOM 1405 O O . ASP A 1 173 ? -19.434 -9.087 0.725 1.00 79.19 173 ASP A O 1
ATOM 1409 N N . LEU A 1 174 ? -18.635 -7.525 2.130 1.00 83.06 174 LEU A N 1
ATOM 1410 C CA . LEU A 1 174 ? -17.601 -7.032 1.220 1.00 83.06 174 LEU A CA 1
ATOM 1411 C C . LEU A 1 174 ? -16.641 -8.162 0.820 1.00 83.06 174 LEU A C 1
ATOM 1413 O O . LEU A 1 174 ? -16.239 -8.239 -0.342 1.00 83.06 174 LEU A O 1
ATOM 1417 N N . GLY A 1 175 ? -16.325 -9.072 1.748 1.00 85.44 175 GLY A N 1
ATOM 1418 C CA . GLY A 1 175 ? -15.475 -10.229 1.465 1.00 85.44 175 GLY A CA 1
ATOM 1419 C C . GLY A 1 175 ? -16.062 -11.142 0.384 1.00 85.44 175 GLY A C 1
ATOM 1420 O O . GLY A 1 175 ? -15.357 -11.549 -0.539 1.00 85.44 175 GLY A O 1
ATOM 1421 N N . TRP A 1 176 ? -17.371 -11.404 0.432 1.00 87.62 176 TRP A N 1
ATOM 1422 C CA . TRP A 1 176 ? -18.052 -12.240 -0.562 1.00 87.62 176 TRP A CA 1
ATOM 1423 C C . TRP A 1 176 ? -18.092 -11.590 -1.944 1.00 87.62 176 TRP A C 1
ATOM 1425 O O . TRP A 1 176 ? -17.856 -12.267 -2.943 1.00 87.62 176 TRP A O 1
ATOM 1435 N N . ILE A 1 177 ? -18.328 -10.277 -2.013 1.00 89.69 177 ILE A N 1
ATOM 1436 C CA . ILE A 1 177 ? -18.303 -9.526 -3.277 1.00 89.69 177 ILE A CA 1
ATOM 1437 C C . ILE A 1 177 ? -16.906 -9.605 -3.917 1.00 89.69 177 ILE A C 1
ATOM 1439 O O . ILE A 1 177 ? -16.791 -9.883 -5.113 1.00 89.69 177 ILE A O 1
ATOM 1443 N N . ALA A 1 178 ? -15.845 -9.423 -3.122 1.00 89.44 178 ALA A N 1
ATOM 1444 C CA . ALA A 1 178 ? -14.465 -9.528 -3.591 1.00 89.44 178 ALA A CA 1
ATOM 1445 C C . ALA A 1 178 ? -14.125 -10.946 -4.079 1.00 89.44 178 ALA A C 1
ATOM 1447 O O . ALA A 1 178 ? -13.559 -11.104 -5.161 1.00 89.44 178 ALA A O 1
ATOM 1448 N N . MET A 1 179 ? -14.517 -11.975 -3.320 1.00 90.69 179 MET A N 1
ATOM 1449 C CA . MET A 1 179 ? -14.298 -13.378 -3.682 1.00 90.69 179 MET A CA 1
ATOM 1450 C C . MET A 1 179 ? -15.013 -13.756 -4.979 1.00 90.69 179 MET A C 1
ATOM 1452 O O . MET A 1 179 ? -14.407 -14.375 -5.849 1.00 90.69 179 MET A O 1
ATOM 1456 N N . LEU A 1 180 ? -16.271 -13.346 -5.154 1.00 92.25 180 LEU A N 1
ATOM 1457 C CA . LEU A 1 180 ? -17.015 -13.590 -6.392 1.00 92.25 180 LEU A CA 1
ATOM 1458 C C . LEU A 1 180 ? -16.371 -12.882 -7.589 1.00 92.25 180 LEU A C 1
ATOM 1460 O O . LEU A 1 180 ? -16.248 -13.481 -8.655 1.00 92.25 180 LEU A O 1
ATOM 1464 N N . GLY A 1 181 ? -15.903 -11.644 -7.410 1.00 92.75 181 GLY A N 1
ATOM 1465 C CA . GLY A 1 181 ? -15.148 -10.920 -8.432 1.00 92.75 181 GLY A CA 1
ATOM 1466 C C . GLY A 1 181 ? -13.831 -11.604 -8.803 1.00 92.75 181 GLY A C 1
ATOM 1467 O O . GLY A 1 181 ? -13.515 -11.733 -9.985 1.00 92.75 181 GLY A O 1
ATOM 1468 N N . ALA A 1 182 ? -13.086 -12.094 -7.809 1.00 90.31 182 ALA A N 1
ATOM 1469 C CA . ALA A 1 182 ? -11.847 -12.836 -8.019 1.00 90.31 182 ALA A CA 1
ATOM 1470 C C . ALA A 1 182 ? -12.098 -14.158 -8.757 1.00 90.31 182 ALA A C 1
ATOM 1472 O O . ALA A 1 182 ? -11.412 -14.451 -9.731 1.00 90.31 182 ALA A O 1
ATOM 1473 N N . ILE A 1 183 ? -13.118 -14.923 -8.355 1.00 91.06 183 ILE A N 1
ATOM 1474 C CA . ILE A 1 183 ? -13.524 -16.155 -9.045 1.00 91.06 183 ILE A CA 1
ATOM 1475 C C . ILE A 1 183 ? -13.937 -15.843 -10.486 1.00 91.06 183 ILE A C 1
ATOM 1477 O O . ILE A 1 183 ? -13.513 -16.536 -11.407 1.00 91.06 183 ILE A O 1
ATOM 1481 N N . TRP A 1 184 ? -14.707 -14.777 -10.711 1.00 92.19 184 TRP A N 1
ATOM 1482 C CA . TRP A 1 184 ? -15.107 -14.372 -12.057 1.00 92.19 184 TRP A CA 1
ATOM 1483 C C . TRP A 1 184 ? -13.896 -14.014 -12.931 1.00 92.19 184 TRP A C 1
ATOM 1485 O O . TRP A 1 184 ? -13.804 -14.475 -14.069 1.00 92.19 184 TRP A O 1
ATOM 1495 N N . LEU A 1 185 ? -12.925 -13.267 -12.396 1.00 90.12 185 LEU A N 1
ATOM 1496 C CA . LEU A 1 185 ? -11.664 -12.986 -13.087 1.00 90.12 185 LEU A CA 1
ATOM 1497 C C . LEU A 1 185 ? -10.878 -14.256 -13.402 1.00 90.12 185 LEU A C 1
ATOM 1499 O O . LEU A 1 185 ? -10.387 -14.393 -14.518 1.00 90.12 185 LEU A O 1
ATOM 1503 N N . LEU A 1 186 ? -10.784 -15.184 -12.450 1.00 87.62 186 LEU A N 1
ATOM 1504 C CA . LEU A 1 186 ? -10.083 -16.454 -12.633 1.00 87.62 186 LEU A CA 1
ATOM 1505 C C . LEU A 1 186 ? -10.731 -17.316 -13.720 1.00 87.62 186 LEU A C 1
ATOM 1507 O O . LEU A 1 186 ? -10.016 -17.935 -14.497 1.00 87.62 186 LEU A O 1
ATOM 1511 N N . VAL A 1 187 ? -12.062 -17.315 -13.821 1.00 88.44 187 VAL A N 1
ATOM 1512 C CA . VAL A 1 187 ? -12.793 -18.022 -14.888 1.00 88.44 187 VAL A CA 1
ATOM 1513 C C . VAL A 1 187 ? -12.559 -17.380 -16.260 1.00 88.44 187 VAL A C 1
ATOM 1515 O O . VAL A 1 187 ? -12.529 -18.074 -17.274 1.00 88.44 187 VAL A O 1
ATOM 1518 N N . LEU A 1 188 ? -12.405 -16.054 -16.317 1.00 86.88 188 LEU A N 1
ATOM 1519 C CA . LEU A 1 188 ? -12.107 -15.336 -17.561 1.00 86.88 188 LEU A CA 1
ATOM 1520 C C . LEU A 1 188 ? -10.628 -15.410 -17.966 1.00 86.88 188 LEU A C 1
ATOM 1522 O O . LEU A 1 188 ? -10.318 -15.197 -19.146 1.00 86.88 188 LEU A O 1
ATOM 1526 N N . ALA A 1 189 ? -9.741 -15.658 -17.000 1.00 83.75 189 ALA A N 1
ATOM 1527 C CA . ALA A 1 189 ? -8.312 -15.845 -17.192 1.00 83.75 189 ALA A CA 1
ATOM 1528 C C . ALA A 1 189 ? -8.006 -17.248 -17.737 1.00 83.75 189 ALA A C 1
ATOM 1530 O O . ALA A 1 189 ? -8.770 -18.197 -17.569 1.00 83.75 189 ALA A O 1
ATOM 1531 N N . ASN A 1 190 ? -6.876 -17.385 -18.427 1.00 79.44 190 ASN A N 1
ATOM 1532 C CA . ASN A 1 190 ? -6.452 -18.677 -18.948 1.00 79.44 190 ASN A CA 1
ATOM 1533 C C . ASN A 1 190 ? -5.912 -19.553 -17.805 1.00 79.44 190 ASN A C 1
ATOM 1535 O O . ASN A 1 190 ? -5.226 -19.065 -16.910 1.00 79.44 190 ASN A O 1
ATOM 1539 N N . ILE A 1 191 ? -6.166 -20.861 -17.864 1.00 72.38 191 ILE A N 1
ATOM 1540 C CA . ILE A 1 191 ? -5.756 -21.841 -16.842 1.00 72.38 191 ILE A CA 1
ATOM 1541 C C . ILE A 1 191 ? -4.229 -21.837 -16.638 1.00 72.38 191 ILE A C 1
ATOM 1543 O O . ILE A 1 191 ? -3.754 -22.056 -15.528 1.00 72.38 191 ILE A O 1
ATOM 1547 N N . HIS A 1 192 ? -3.460 -21.518 -17.684 1.00 74.25 192 HIS A N 1
ATOM 1548 C CA . HIS A 1 192 ? -1.997 -21.425 -17.621 1.00 74.25 192 HIS A CA 1
ATOM 1549 C C . HIS A 1 192 ? -1.489 -20.271 -16.741 1.00 74.25 192 HIS A C 1
ATOM 1551 O O . HIS A 1 192 ? -0.383 -20.353 -16.215 1.00 74.25 192 HIS A O 1
ATOM 1557 N N . ASP A 1 193 ? -2.292 -19.223 -16.538 1.00 74.75 193 ASP A N 1
ATOM 1558 C CA . ASP A 1 193 ? -1.910 -18.062 -15.728 1.00 74.75 193 ASP A CA 1
ATOM 1559 C C . ASP A 1 193 ? -2.285 -18.236 -14.243 1.00 74.75 193 ASP A C 1
ATOM 1561 O O . ASP A 1 193 ? -1.895 -17.423 -13.404 1.00 74.75 193 ASP A O 1
ATOM 1565 N N . PHE A 1 194 ? -3.013 -19.304 -13.889 1.00 80.81 194 PHE A N 1
ATOM 1566 C CA . PHE A 1 194 ? -3.530 -19.526 -12.535 1.00 80.81 194 PHE A CA 1
ATOM 1567 C C . PHE A 1 194 ? -2.420 -19.623 -11.484 1.00 80.81 194 PHE A C 1
ATOM 1569 O O . PHE A 1 194 ? -2.477 -18.939 -10.463 1.00 80.81 194 PHE A O 1
ATOM 1576 N N . GLU A 1 195 ? -1.392 -20.437 -11.738 1.00 82.56 195 GLU A N 1
ATOM 1577 C CA . GLU A 1 195 ? -0.282 -20.638 -10.798 1.00 82.56 195 GLU A CA 1
ATOM 1578 C C . GLU A 1 195 ? 0.481 -19.329 -10.549 1.00 82.56 195 GLU A C 1
ATOM 1580 O O . GLU A 1 195 ? 0.777 -18.987 -9.403 1.00 82.56 195 GLU A O 1
ATOM 1585 N N . MET A 1 196 ? 0.701 -18.539 -11.607 1.00 81.12 196 MET A N 1
ATOM 1586 C CA . MET A 1 196 ? 1.338 -17.225 -11.505 1.00 81.12 196 MET A CA 1
ATOM 1587 C C . MET A 1 196 ? 0.493 -16.233 -10.693 1.00 81.12 196 MET A C 1
ATOM 1589 O O . MET A 1 196 ? 1.047 -15.432 -9.942 1.00 81.12 196 MET A O 1
ATOM 1593 N N . ILE A 1 197 ? -0.835 -16.252 -10.829 1.00 83.56 197 ILE A N 1
ATOM 1594 C CA . ILE A 1 197 ? -1.732 -15.389 -10.044 1.00 83.56 197 ILE A CA 1
ATOM 1595 C C . ILE A 1 197 ? -1.714 -15.817 -8.572 1.00 83.56 197 ILE A C 1
ATOM 1597 O O . ILE A 1 197 ? -1.579 -14.974 -7.685 1.00 83.56 197 ILE A O 1
ATOM 1601 N N . LEU A 1 198 ? -1.790 -17.120 -8.301 1.00 84.31 198 LEU A N 1
ATOM 1602 C CA . LEU A 1 198 ? -1.837 -17.654 -6.942 1.00 84.31 198 LEU A CA 1
ATOM 1603 C C . LEU A 1 198 ? -0.516 -17.448 -6.181 1.00 84.31 198 LEU A C 1
ATOM 1605 O O . LEU A 1 198 ? -0.530 -17.223 -4.971 1.00 84.31 198 LEU A O 1
ATOM 1609 N N . SER A 1 199 ? 0.623 -17.448 -6.883 1.00 85.56 199 SER A N 1
ATOM 1610 C CA . SER A 1 199 ? 1.933 -17.149 -6.292 1.00 85.56 199 SER A CA 1
ATOM 1611 C C . SER A 1 199 ? 2.121 -15.670 -5.934 1.00 85.56 199 SER A C 1
ATOM 1613 O O . SER A 1 199 ? 3.042 -15.331 -5.196 1.00 85.56 199 SER A O 1
ATOM 1615 N N . ARG A 1 200 ? 1.295 -14.766 -6.484 1.00 86.00 200 ARG A N 1
ATOM 1616 C CA . ARG A 1 200 ? 1.295 -13.335 -6.126 1.00 86.00 200 ARG A CA 1
ATOM 1617 C C . ARG A 1 200 ? 0.509 -13.051 -4.853 1.00 86.00 200 ARG A C 1
ATOM 1619 O O . ARG A 1 200 ? 0.643 -11.960 -4.308 1.00 86.00 200 ARG A O 1
ATOM 1626 N N . VAL A 1 201 ? -0.306 -14.000 -4.396 1.00 88.44 201 VAL A N 1
ATOM 1627 C CA . VAL A 1 201 ? -1.033 -13.875 -3.136 1.00 88.44 201 VAL A CA 1
ATOM 1628 C C . VAL A 1 201 ? -0.037 -13.950 -1.983 1.00 88.44 201 VAL A C 1
ATOM 1630 O O . VAL A 1 201 ? 0.720 -14.910 -1.842 1.00 88.44 201 VAL A O 1
ATOM 1633 N N . GLU A 1 202 ? -0.052 -12.933 -1.129 1.00 88.31 202 GLU A N 1
ATOM 1634 C CA . GLU A 1 202 ? 0.783 -12.881 0.066 1.00 88.31 202 GLU A CA 1
ATOM 1635 C C . GLU A 1 202 ? 0.178 -13.741 1.188 1.00 88.31 202 GLU A C 1
ATOM 1637 O O . GLU A 1 202 ? -0.402 -13.240 2.150 1.00 88.31 202 GLU A O 1
ATOM 1642 N N . TRP A 1 203 ? 0.304 -15.066 1.072 1.00 90.50 203 TRP A N 1
ATOM 1643 C CA . TRP A 1 203 ? -0.252 -16.024 2.040 1.00 90.50 203 TRP A CA 1
ATOM 1644 C C . TRP A 1 203 ? 0.191 -15.760 3.484 1.00 90.50 203 TRP A C 1
ATOM 1646 O O . TRP A 1 203 ? -0.608 -15.889 4.409 1.00 90.50 203 TRP A O 1
ATOM 1656 N N . ALA A 1 204 ? 1.444 -15.337 3.673 1.00 90.69 204 ALA A N 1
ATOM 1657 C CA . ALA A 1 204 ? 1.973 -14.961 4.982 1.00 90.69 204 ALA A CA 1
ATOM 1658 C C . ALA A 1 204 ? 1.219 -13.763 5.585 1.00 90.69 204 ALA A C 1
ATOM 1660 O O . ALA A 1 204 ? 0.867 -13.789 6.761 1.00 90.69 204 ALA A O 1
ATOM 1661 N N . THR A 1 205 ? 0.916 -12.750 4.770 1.00 88.31 205 THR A N 1
ATOM 1662 C CA . THR A 1 205 ? 0.158 -11.559 5.166 1.00 88.31 205 THR A CA 1
ATOM 1663 C C . THR A 1 205 ? -1.284 -11.925 5.554 1.00 88.31 205 THR A C 1
ATOM 1665 O O . THR A 1 205 ? -1.779 -11.471 6.584 1.00 88.31 205 THR A O 1
ATOM 1668 N N . LEU A 1 206 ? -1.946 -12.813 4.799 1.00 87.12 206 LEU A N 1
ATOM 1669 C CA . LEU A 1 206 ? -3.296 -13.297 5.134 1.00 87.12 206 LEU A CA 1
ATOM 1670 C C . LEU A 1 206 ? -3.329 -14.092 6.448 1.00 87.12 206 LEU A C 1
ATOM 1672 O O . LEU A 1 206 ? -4.205 -13.866 7.283 1.00 87.12 206 LEU A O 1
ATOM 1676 N N . LEU A 1 207 ? -2.363 -14.993 6.653 1.00 91.38 207 LEU A N 1
ATOM 1677 C CA . LEU A 1 207 ? -2.231 -15.761 7.896 1.00 91.38 207 LEU A CA 1
ATOM 1678 C C . LEU A 1 207 ? -1.916 -14.862 9.095 1.00 91.38 207 LEU A C 1
ATOM 1680 O O . LEU A 1 207 ? -2.470 -15.071 10.173 1.00 91.38 207 LEU A O 1
ATOM 1684 N N . PHE A 1 208 ? -1.073 -13.845 8.907 1.00 88.94 208 PHE A N 1
ATOM 1685 C CA . PHE A 1 208 ? -0.793 -12.839 9.928 1.00 88.94 208 PHE A CA 1
ATOM 1686 C C . PHE A 1 208 ? -2.069 -12.108 10.357 1.00 88.94 208 PHE A C 1
ATOM 1688 O O . PHE A 1 208 ? -2.325 -12.006 11.555 1.00 88.94 208 PHE A O 1
ATOM 1695 N N . PHE A 1 209 ? -2.911 -11.669 9.413 1.00 85.44 209 PHE A N 1
ATOM 1696 C CA . PHE A 1 209 ? -4.184 -11.037 9.769 1.00 85.44 209 PHE A CA 1
ATOM 1697 C C . PHE A 1 209 ? -5.141 -11.999 10.455 1.00 85.44 209 PHE A C 1
ATOM 1699 O O . PHE A 1 209 ? -5.722 -11.625 11.466 1.00 85.44 209 PHE A O 1
ATOM 1706 N N . ALA A 1 210 ? -5.258 -13.243 9.984 1.00 87.94 210 ALA A N 1
ATOM 1707 C CA . ALA A 1 210 ? -6.064 -14.260 10.659 1.00 87.94 210 ALA A CA 1
ATOM 1708 C C . ALA A 1 210 ? -5.628 -14.461 12.122 1.00 87.94 210 ALA A C 1
ATOM 1710 O O . ALA A 1 210 ? -6.467 -14.463 13.022 1.00 87.94 210 ALA A O 1
ATOM 1711 N N . ALA A 1 211 ? -4.321 -14.558 12.377 1.00 91.12 211 ALA A N 1
ATOM 1712 C CA . ALA A 1 211 ? -3.779 -14.667 13.729 1.00 91.12 211 ALA A CA 1
ATOM 1713 C C . ALA A 1 211 ? -4.021 -13.396 14.562 1.00 91.12 211 ALA A C 1
ATOM 1715 O O . ALA A 1 211 ? -4.394 -13.498 15.729 1.00 91.12 211 ALA A O 1
ATOM 1716 N N . LEU A 1 212 ? -3.865 -12.209 13.965 1.00 87.75 212 LEU A N 1
ATOM 1717 C CA . LEU A 1 212 ? -4.165 -10.932 14.615 1.00 87.75 212 LEU A CA 1
ATOM 1718 C C . LEU A 1 212 ? -5.647 -10.842 15.007 1.00 87.75 212 LEU A C 1
ATOM 1720 O O . LEU A 1 212 ? -5.948 -10.398 16.108 1.00 87.75 212 LEU A O 1
ATOM 1724 N N . PHE A 1 213 ? -6.569 -11.310 14.161 1.00 84.31 213 PHE A N 1
ATOM 1725 C CA . PHE A 1 213 ? -7.999 -11.354 14.481 1.00 84.31 213 PHE A CA 1
ATOM 1726 C C . PHE A 1 213 ? -8.298 -12.285 15.651 1.00 84.31 213 PHE A C 1
ATOM 1728 O O . PHE A 1 213 ? -9.006 -11.889 16.573 1.00 84.31 213 PHE A O 1
ATOM 1735 N N . ILE A 1 214 ? -7.725 -13.491 15.641 1.00 90.75 214 ILE A N 1
ATOM 1736 C CA . ILE A 1 214 ? -7.876 -14.446 16.745 1.00 90.75 214 ILE A CA 1
ATOM 1737 C C . ILE A 1 214 ? -7.335 -13.841 18.046 1.00 90.75 214 ILE A C 1
ATOM 1739 O O . ILE A 1 214 ? -7.974 -13.958 19.088 1.00 90.75 214 ILE A O 1
ATOM 1743 N N . LEU A 1 215 ? -6.185 -13.162 17.989 1.00 89.56 215 LEU A N 1
ATOM 1744 C CA . LEU A 1 215 ? -5.595 -12.489 19.144 1.00 89.56 215 LEU A CA 1
ATOM 1745 C C . LEU A 1 215 ? -6.487 -11.352 19.657 1.00 89.56 215 LEU A C 1
ATOM 1747 O O . LEU A 1 215 ? -6.734 -11.277 20.857 1.00 89.56 215 LEU A O 1
ATOM 1751 N N . MET A 1 216 ? -6.986 -10.488 18.771 1.00 85.19 216 MET A N 1
ATOM 1752 C CA . MET A 1 216 ? -7.862 -9.374 19.147 1.00 85.19 216 MET A CA 1
ATOM 1753 C C . MET A 1 216 ? -9.163 -9.863 19.790 1.00 85.19 216 MET A C 1
ATOM 1755 O O . MET A 1 216 ? -9.573 -9.314 20.811 1.00 85.19 216 MET A O 1
ATOM 1759 N N . GLU A 1 217 ? -9.778 -10.913 19.241 1.00 86.31 217 GLU A N 1
ATOM 1760 C CA . GLU A 1 217 ? -10.994 -11.509 19.803 1.00 86.31 217 GLU A CA 1
ATOM 1761 C C . GLU A 1 217 ? -10.718 -12.193 21.149 1.00 86.31 217 GLU A C 1
ATOM 1763 O O . GLU A 1 217 ? -11.490 -12.055 22.096 1.00 86.31 217 GLU A O 1
ATOM 1768 N N . ALA A 1 218 ? -9.571 -12.868 21.287 1.00 91.00 218 ALA A N 1
ATOM 1769 C CA . ALA A 1 218 ? -9.143 -13.421 22.566 1.00 91.00 218 ALA A CA 1
ATOM 1770 C C . ALA A 1 218 ? -8.953 -12.313 23.616 1.00 91.00 218 ALA A C 1
ATOM 1772 O O . ALA A 1 218 ? -9.483 -12.424 24.717 1.00 91.00 218 ALA A O 1
ATOM 1773 N N . LEU A 1 219 ? -8.264 -11.216 23.285 1.00 88.94 219 LEU A N 1
ATOM 1774 C CA . LEU A 1 219 ? -8.087 -10.072 24.191 1.00 88.94 219 LEU A CA 1
ATOM 1775 C C . LEU A 1 219 ? -9.420 -9.438 24.607 1.00 88.94 219 LEU A C 1
ATOM 1777 O O . LEU A 1 219 ? -9.559 -9.034 25.765 1.00 88.94 219 LEU A O 1
ATOM 1781 N N . ALA A 1 220 ? -10.384 -9.362 23.685 1.00 85.62 220 ALA A N 1
ATOM 1782 C CA . ALA A 1 220 ? -11.735 -8.897 23.978 1.00 85.62 220 ALA A CA 1
ATOM 1783 C C . ALA A 1 220 ? -12.437 -9.836 24.973 1.00 85.62 220 ALA A C 1
ATOM 178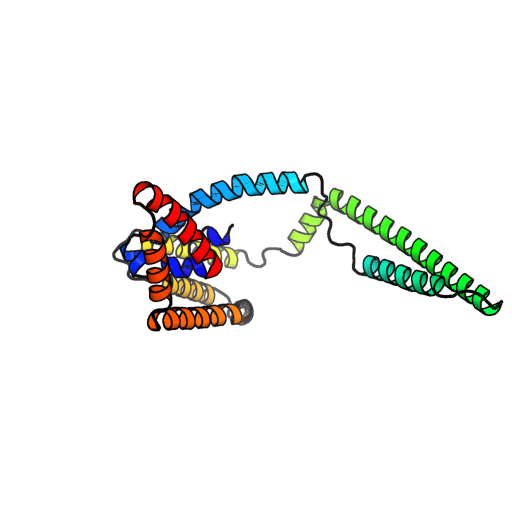5 O O . ALA A 1 220 ? -12.920 -9.379 26.003 1.00 85.62 220 ALA A O 1
ATOM 1786 N N . HIS A 1 221 ? -12.388 -11.154 24.754 1.00 90.69 221 HIS A N 1
ATOM 1787 C CA . HIS A 1 221 ? -12.937 -12.135 25.697 1.00 90.69 221 HIS A CA 1
ATOM 1788 C C . HIS A 1 221 ? -12.233 -12.155 27.061 1.00 90.69 221 HIS A C 1
ATOM 1790 O O . HIS A 1 221 ? -12.871 -12.452 28.071 1.00 90.69 221 HIS A O 1
ATOM 1796 N N . LEU A 1 222 ? -10.944 -11.814 27.129 1.00 94.19 222 LEU A N 1
ATOM 1797 C CA . LEU A 1 222 ? -10.221 -11.631 28.393 1.00 94.19 222 LEU A CA 1
ATOM 1798 C C . LEU A 1 222 ? -10.569 -10.310 29.112 1.00 94.19 222 LEU A C 1
ATOM 1800 O O . LEU A 1 222 ? -10.028 -10.063 30.187 1.00 94.19 222 LEU A O 1
ATOM 1804 N N . HIS A 1 223 ? -11.451 -9.475 28.545 1.00 92.25 223 HIS A N 1
ATOM 1805 C CA . HIS A 1 223 ? -11.872 -8.176 29.091 1.00 92.25 223 HIS A CA 1
ATOM 1806 C C . HIS A 1 223 ? -10.692 -7.202 29.303 1.00 92.25 223 HIS A C 1
ATOM 1808 O O . HIS A 1 223 ? -10.779 -6.237 30.062 1.00 92.25 223 HIS A O 1
ATOM 1814 N N . LEU A 1 224 ? -9.563 -7.415 28.612 1.00 88.88 224 LEU A N 1
ATOM 1815 C CA . LEU A 1 224 ? -8.370 -6.573 28.762 1.00 88.88 224 LEU A CA 1
ATOM 1816 C C . LEU A 1 224 ? -8.621 -5.151 28.240 1.00 88.88 224 LEU A C 1
ATOM 1818 O O . LEU A 1 224 ? -8.199 -4.174 28.856 1.00 88.88 224 LEU A O 1
ATOM 1822 N N . ILE A 1 225 ? -9.318 -5.043 27.106 1.00 86.19 225 ILE A N 1
ATOM 1823 C CA . ILE A 1 225 ? -9.661 -3.759 26.476 1.00 86.19 225 ILE A CA 1
ATOM 1824 C C . ILE A 1 225 ? -10.593 -2.958 27.392 1.00 86.19 225 ILE A C 1
ATOM 1826 O O . ILE A 1 225 ? -10.396 -1.759 27.588 1.00 86.19 225 ILE A O 1
ATOM 1830 N N . GLU A 1 226 ? -11.570 -3.633 27.992 1.00 88.00 226 GLU A N 1
ATOM 1831 C CA . GLU A 1 226 ? -12.517 -3.042 28.938 1.00 88.00 226 GLU A CA 1
ATOM 1832 C C . GLU A 1 226 ? -11.806 -2.580 30.205 1.00 88.00 226 GLU A C 1
ATOM 1834 O O . GLU A 1 226 ? -11.986 -1.436 30.610 1.00 88.00 226 GLU A O 1
ATOM 1839 N N . TYR A 1 227 ? -10.905 -3.399 30.756 1.00 90.88 227 TYR A N 1
ATOM 1840 C CA . TYR A 1 227 ? -10.081 -3.017 31.900 1.00 90.88 227 TYR A CA 1
ATOM 1841 C C . TYR A 1 227 ? -9.271 -1.739 31.627 1.00 90.88 227 TYR A C 1
ATOM 1843 O O . TYR A 1 227 ? -9.309 -0.798 32.420 1.00 90.88 227 TYR A O 1
ATOM 1851 N N . ILE A 1 228 ? -8.570 -1.655 30.489 1.00 89.69 228 ILE A N 1
ATOM 1852 C CA . ILE A 1 228 ? -7.800 -0.455 30.113 1.00 89.69 228 ILE A CA 1
ATOM 1853 C C . ILE A 1 228 ? -8.731 0.757 29.936 1.00 89.69 228 ILE A C 1
ATOM 1855 O O . ILE A 1 228 ? -8.403 1.866 30.375 1.00 89.69 228 ILE A O 1
ATOM 1859 N N . GLY A 1 229 ? -9.901 0.553 29.326 1.00 88.94 229 GLY A N 1
ATOM 1860 C CA . GLY A 1 229 ? -10.926 1.580 29.150 1.00 88.94 229 GLY A CA 1
ATOM 1861 C C . GLY A 1 229 ? -11.463 2.118 30.477 1.00 88.94 229 GLY A C 1
ATOM 1862 O O . GLY A 1 229 ? -11.526 3.333 30.663 1.00 88.94 229 GLY A O 1
ATOM 1863 N N . GLU A 1 230 ? -11.778 1.239 31.428 1.00 90.81 230 GLU A N 1
ATOM 1864 C CA . GLU A 1 230 ? -12.244 1.606 32.767 1.00 90.81 230 GLU A CA 1
ATOM 1865 C C . GLU A 1 230 ? -11.182 2.381 33.549 1.00 90.81 230 GLU A C 1
ATOM 1867 O O . GLU A 1 230 ? -11.486 3.438 34.103 1.00 90.81 230 GLU A O 1
ATOM 1872 N N . GLN A 1 231 ? -9.926 1.921 33.543 1.00 91.31 231 GLN A N 1
ATOM 1873 C CA . GLN A 1 231 ? -8.829 2.635 34.207 1.00 91.31 231 GLN A CA 1
ATOM 1874 C C . GLN A 1 231 ? -8.623 4.034 33.611 1.00 91.31 231 GLN A C 1
ATOM 1876 O O . GLN A 1 231 ? -8.489 5.018 34.343 1.00 91.31 231 GLN A O 1
ATOM 1881 N N . THR A 1 232 ? -8.672 4.148 32.282 1.00 89.94 232 THR A N 1
ATOM 1882 C CA . THR A 1 232 ? -8.564 5.441 31.590 1.00 89.94 232 THR A CA 1
ATOM 1883 C C . THR A 1 232 ? -9.747 6.351 31.938 1.00 89.94 232 THR A C 1
ATOM 1885 O O . THR A 1 232 ? -9.562 7.535 32.223 1.00 89.94 232 THR A O 1
ATOM 1888 N N . ALA A 1 233 ? -10.966 5.808 31.990 1.00 89.00 233 ALA A N 1
ATOM 1889 C CA . ALA A 1 233 ? -12.166 6.559 32.346 1.00 89.00 233 ALA A CA 1
ATOM 1890 C C . ALA A 1 233 ? -12.143 7.048 33.802 1.00 89.00 233 ALA A C 1
ATOM 1892 O O . ALA A 1 233 ? -12.577 8.169 34.079 1.00 89.00 233 ALA A O 1
ATOM 1893 N N . LEU A 1 234 ? -11.627 6.242 34.733 1.00 90.69 234 LEU A N 1
ATOM 1894 C CA . LEU A 1 234 ? -11.453 6.641 36.129 1.00 90.69 234 LEU A CA 1
ATOM 1895 C C . LEU A 1 234 ? -10.465 7.805 36.255 1.00 90.69 234 LEU A C 1
ATOM 1897 O O . LEU A 1 234 ? -10.789 8.792 36.913 1.00 90.69 234 LEU A O 1
ATOM 1901 N N . LEU A 1 235 ? -9.324 7.745 35.562 1.00 88.31 235 LEU A N 1
ATOM 1902 C CA . LEU A 1 235 ? -8.348 8.843 35.503 1.00 88.31 235 LEU A CA 1
ATOM 1903 C C . LEU A 1 235 ? -8.964 10.148 34.979 1.00 88.31 235 LEU A C 1
ATOM 1905 O O . LEU A 1 235 ? -8.720 11.215 35.537 1.00 88.31 235 LEU A O 1
ATOM 1909 N N . ILE A 1 236 ? -9.810 10.066 33.950 1.00 90.25 236 ILE A N 1
ATOM 1910 C CA . ILE A 1 236 ? -10.516 11.232 33.395 1.00 90.25 236 ILE A CA 1
ATOM 1911 C C . ILE A 1 236 ? -11.508 11.820 34.411 1.00 90.25 236 ILE A C 1
ATOM 1913 O O . ILE A 1 236 ? -11.633 13.040 34.523 1.00 90.25 236 ILE A O 1
ATOM 1917 N N . LYS A 1 237 ? -12.214 10.976 35.173 1.00 88.50 237 LYS A N 1
ATOM 1918 C CA . LYS A 1 237 ? -13.227 11.416 36.149 1.00 88.50 237 LYS A CA 1
ATOM 1919 C C . LYS A 1 237 ? -12.645 12.145 37.363 1.00 88.50 237 LYS A C 1
ATOM 1921 O O . LYS A 1 237 ? -13.373 12.916 37.981 1.00 88.50 237 LYS A O 1
ATOM 1926 N N . VAL A 1 238 ? -11.363 11.944 37.680 1.00 91.12 238 VAL A N 1
ATOM 1927 C CA . VAL A 1 238 ? -10.663 12.673 38.759 1.00 91.12 238 VAL A CA 1
ATOM 1928 C C . VAL A 1 238 ? -10.546 14.172 38.448 1.00 91.12 238 VAL A C 1
ATOM 1930 O O . VAL A 1 238 ? -10.470 14.990 39.362 1.00 91.12 238 VAL A O 1
ATOM 1933 N N . VAL A 1 239 ? -10.566 14.551 37.167 1.00 89.62 239 VAL A N 1
ATOM 1934 C CA . VAL A 1 239 ? -10.442 15.947 36.731 1.00 89.62 239 VAL A CA 1
ATOM 1935 C C . VAL A 1 239 ? -11.795 16.676 36.835 1.00 89.62 239 VAL A C 1
ATOM 1937 O O . VAL A 1 239 ? -12.840 16.090 36.503 1.00 89.62 239 VAL A O 1
ATOM 1940 N N . PRO A 1 240 ? -11.803 17.951 37.283 1.00 87.19 240 PRO A N 1
ATOM 1941 C CA . PRO A 1 240 ? -13.010 18.776 37.335 1.00 87.19 240 PRO A CA 1
ATOM 1942 C C . PRO A 1 240 ? -13.680 18.941 35.957 1.00 87.19 240 PRO A C 1
ATOM 1944 O O . PRO A 1 240 ? -13.051 18.800 34.905 1.00 87.19 240 PRO A O 1
ATOM 1947 N N . GLU A 1 241 ? -15.001 19.158 35.964 1.00 85.81 241 GLU A N 1
ATOM 1948 C CA . GLU A 1 241 ? -15.859 18.999 34.774 1.00 85.81 241 GLU A CA 1
ATOM 1949 C C . GLU A 1 241 ? -15.541 19.978 33.640 1.00 85.81 241 GLU A C 1
ATOM 1951 O O . GLU A 1 241 ? -15.700 19.638 32.469 1.00 85.81 241 GLU A O 1
ATOM 1956 N N . ASP A 1 242 ? -15.048 21.163 33.985 1.00 86.56 242 ASP A N 1
ATOM 1957 C CA . ASP A 1 242 ? -14.697 22.248 33.071 1.00 86.56 242 ASP A CA 1
ATOM 1958 C C . ASP A 1 242 ? -13.525 21.894 32.141 1.00 86.56 242 ASP A C 1
ATOM 1960 O O . ASP A 1 242 ? -13.486 22.341 30.995 1.00 86.56 242 ASP A O 1
ATOM 1964 N N . GLN A 1 243 ? -12.596 21.048 32.597 1.00 88.50 243 GLN A N 1
ATOM 1965 C CA . GLN A 1 243 ? -11.407 20.636 31.833 1.00 88.50 243 GLN A CA 1
ATOM 1966 C C . GLN A 1 243 ? -11.450 19.174 31.373 1.00 88.50 243 GLN A C 1
ATOM 1968 O O . GLN A 1 243 ? -10.583 18.726 30.613 1.00 88.50 243 GLN A O 1
ATOM 1973 N N . ARG A 1 244 ? -12.472 18.423 31.798 1.00 89.81 244 ARG A N 1
ATOM 1974 C CA . ARG A 1 244 ? -12.577 16.974 31.590 1.00 89.81 244 ARG A CA 1
ATOM 1975 C C . ARG A 1 244 ? -12.533 16.572 30.115 1.00 89.81 244 ARG A C 1
ATOM 1977 O O . ARG A 1 244 ? -11.888 15.582 29.787 1.00 89.81 244 ARG A O 1
ATOM 1984 N N . LEU A 1 245 ? -13.164 17.340 29.220 1.00 89.44 245 LEU A N 1
ATOM 1985 C CA . LEU A 1 245 ? -13.186 17.038 27.781 1.00 89.44 245 LEU A CA 1
ATOM 1986 C C . LEU A 1 245 ? -11.786 17.106 27.154 1.00 89.44 245 LEU A C 1
ATOM 1988 O O . LEU A 1 245 ? -11.374 16.185 26.452 1.00 89.44 245 LEU A O 1
ATOM 1992 N N . THR A 1 246 ? -11.039 18.177 27.426 1.00 88.88 246 THR A N 1
ATOM 1993 C CA . THR A 1 246 ? -9.686 18.368 26.887 1.00 88.88 246 THR A CA 1
ATOM 1994 C C . THR A 1 246 ? -8.745 17.279 27.388 1.00 88.88 246 THR A C 1
ATOM 1996 O O . THR A 1 246 ? -8.010 16.682 26.602 1.00 88.88 246 THR A O 1
ATOM 1999 N N . VAL A 1 247 ? -8.808 16.974 28.688 1.00 87.69 247 VAL A N 1
ATOM 2000 C CA . VAL A 1 247 ? -7.996 15.907 29.280 1.00 87.69 247 VAL A CA 1
ATOM 2001 C C . VAL A 1 247 ? -8.387 14.542 28.719 1.00 87.69 247 VAL A C 1
ATOM 2003 O O . VAL A 1 247 ? -7.495 13.756 28.421 1.00 87.69 247 VAL A O 1
ATOM 2006 N N . ALA A 1 248 ? -9.677 14.274 28.495 1.00 89.62 248 ALA A N 1
ATOM 2007 C CA . ALA A 1 248 ? -10.134 13.035 27.872 1.00 89.62 248 ALA A CA 1
ATOM 2008 C C . ALA A 1 248 ? -9.555 12.849 26.465 1.00 89.62 248 ALA A C 1
ATOM 2010 O O . ALA A 1 248 ? -9.016 11.786 26.175 1.00 89.62 248 ALA A O 1
ATOM 2011 N N . ILE A 1 249 ? -9.601 13.878 25.613 1.00 90.00 249 ILE A N 1
ATOM 2012 C CA . ILE A 1 249 ? -9.041 13.807 24.254 1.00 90.00 249 ILE A CA 1
ATOM 2013 C C . ILE A 1 249 ? -7.536 13.517 24.305 1.00 90.00 249 ILE A C 1
ATOM 2015 O O . ILE A 1 249 ? -7.057 12.633 23.597 1.00 90.00 249 ILE A O 1
ATOM 2019 N N . ILE A 1 250 ? -6.794 14.220 25.167 1.00 89.75 250 ILE A N 1
ATOM 2020 C CA . ILE A 1 250 ? -5.347 14.020 25.321 1.00 89.75 250 ILE A CA 1
ATOM 2021 C C . ILE A 1 250 ? -5.054 12.608 25.847 1.00 89.75 250 ILE A C 1
ATOM 2023 O O . ILE A 1 250 ? -4.265 11.889 25.239 1.00 89.75 250 ILE A O 1
ATOM 2027 N N . LEU A 1 251 ? -5.695 12.181 26.938 1.00 89.31 251 LEU A N 1
ATOM 2028 C CA . LEU A 1 251 ? -5.463 10.861 27.530 1.00 89.31 251 LEU A CA 1
ATOM 2029 C C . LEU A 1 251 ? -5.813 9.734 26.564 1.00 89.31 251 LEU A C 1
ATOM 2031 O O . LEU A 1 251 ? -5.013 8.820 26.404 1.00 89.31 251 LEU A O 1
ATOM 2035 N N . VAL A 1 252 ? -6.961 9.809 25.888 1.00 89.31 252 VAL A N 1
ATOM 2036 C CA . VAL A 1 252 ? -7.370 8.789 24.915 1.00 89.31 252 VAL A CA 1
ATOM 2037 C C . VAL A 1 252 ? -6.363 8.705 23.770 1.00 89.31 252 VAL A C 1
ATOM 2039 O O . VAL A 1 252 ? -5.991 7.597 23.390 1.00 89.31 252 VAL A O 1
ATOM 2042 N N . LEU A 1 253 ? -5.858 9.836 23.263 1.00 88.75 253 LEU A N 1
ATOM 2043 C CA . LEU A 1 253 ? -4.814 9.842 22.232 1.00 88.75 253 LEU A CA 1
ATOM 2044 C C . LEU A 1 253 ? -3.522 9.164 22.711 1.00 88.75 253 LEU A C 1
ATOM 2046 O O . LEU A 1 253 ? -2.982 8.317 22.003 1.00 88.75 253 LEU A O 1
ATOM 2050 N N . TRP A 1 254 ? -3.037 9.500 23.908 1.00 91.00 254 TRP A N 1
ATOM 2051 C CA . TRP A 1 254 ? -1.783 8.954 24.439 1.00 91.00 254 TRP A CA 1
ATOM 2052 C C . TRP A 1 254 ? -1.886 7.482 24.841 1.00 91.00 254 TRP A C 1
ATOM 2054 O O . TRP A 1 254 ? -0.986 6.704 24.533 1.00 91.00 254 TRP A O 1
ATOM 2064 N N . VAL A 1 255 ? -2.979 7.080 25.492 1.00 87.69 255 VAL A N 1
ATOM 2065 C CA . VAL A 1 255 ? -3.224 5.676 25.850 1.00 87.69 255 VAL A CA 1
ATOM 2066 C C . VAL A 1 255 ? -3.372 4.833 24.586 1.00 87.69 255 VAL A C 1
ATOM 2068 O O . VAL A 1 255 ? -2.762 3.772 24.503 1.00 87.69 255 VAL A O 1
ATOM 2071 N N . SER A 1 256 ? -4.086 5.328 23.569 1.00 84.06 256 SER A N 1
ATOM 2072 C CA . SER A 1 256 ? -4.183 4.634 22.277 1.00 84.06 256 SER A CA 1
ATOM 2073 C C . SER A 1 256 ? -2.821 4.509 21.593 1.00 84.06 256 SER A C 1
ATOM 2075 O O . SER A 1 256 ? -2.532 3.468 21.021 1.00 84.06 256 SER A O 1
ATOM 2077 N N . ALA A 1 257 ? -1.962 5.531 21.677 1.00 84.50 257 ALA A N 1
ATOM 2078 C CA . ALA A 1 257 ? -0.614 5.486 21.110 1.00 84.50 257 ALA A CA 1
ATOM 2079 C C . ALA A 1 257 ? 0.340 4.530 21.850 1.00 84.50 257 ALA A C 1
ATOM 2081 O O . ALA A 1 257 ? 1.270 4.025 21.236 1.00 84.50 257 ALA A O 1
ATOM 2082 N N . LEU A 1 258 ? 0.139 4.303 23.152 1.00 85.06 258 LEU A N 1
ATOM 2083 C CA . LEU A 1 258 ? 0.922 3.343 23.943 1.00 85.06 258 LEU A CA 1
ATOM 2084 C C . LEU A 1 258 ? 0.423 1.902 23.795 1.00 85.06 258 LEU A C 1
ATOM 2086 O O . LEU A 1 258 ? 1.207 0.969 23.944 1.00 85.06 258 LEU A O 1
ATOM 2090 N N . ALA A 1 259 ? -0.881 1.728 23.578 1.00 74.44 259 ALA A N 1
ATOM 2091 C CA . ALA A 1 259 ? -1.509 0.421 23.420 1.00 74.44 259 ALA A CA 1
ATOM 2092 C C . ALA A 1 259 ? -1.451 -0.112 21.976 1.00 74.44 259 ALA A C 1
ATOM 2094 O O . ALA A 1 259 ? -1.580 -1.322 21.785 1.00 74.44 259 ALA A O 1
ATOM 2095 N N . SER A 1 260 ? -1.302 0.777 20.985 1.00 64.25 260 SER A N 1
ATOM 2096 C CA . SER A 1 260 ? -1.119 0.449 19.562 1.00 64.25 260 SER A CA 1
ATOM 2097 C C . SER A 1 260 ? 0.317 0.070 19.228 1.00 64.25 260 SER A C 1
ATOM 2099 O O . SER A 1 260 ? 0.450 -0.668 18.225 1.00 64.25 260 SER A O 1
#

Secondary structure (DSSP, 8-state):
--GGGSTTSSHHHHHHHH-HHHHHTT--HHHHHHHHHHHHHHHHHHHHHHHHHHTTT---PPP--HHHHHHHHHHHHHHHHHHH----SHHHHHHHHHHHHHHHHHHHHHHHHHHHHHHHHHHHTT-HHHHHHHHHHHT--S-HHHHHHHHHHHHHHHHHHHHHHH-TT----HHHHHHHHHHHHHHHS-GGGHHHHHTTS-HHHHHHHHHHHHHHHHHHHTTHHHHHHHHHHHHHHTS-TTTHHHHHHHHHHHHHHHH-